Protein AF-A0A146M2D5-F1 (afdb_monomer)

Solvent-accessible surface area (backbone atoms only — not comparable to full-atom values): 11409 Å² total; per-residue (Å²): 133,84,86,86,79,63,70,69,63,56,51,61,59,51,53,50,56,54,51,50,49,49,54,50,50,50,53,49,50,52,51,50,52,51,54,52,52,48,54,48,50,56,48,54,52,49,53,52,50,54,52,52,52,50,52,50,50,51,49,52,55,43,51,49,53,51,50,55,56,56,74,41,52,89,81,46,60,67,69,56,51,52,48,52,54,52,50,50,55,53,47,49,52,52,51,49,54,49,28,54,50,43,37,66,67,30,67,47,46,50,47,49,54,56,49,51,54,51,47,53,55,51,50,53,50,47,51,54,50,51,51,53,32,51,52,48,39,58,56,18,66,75,40,59,79,68,59,18,49,61,42,30,55,53,38,49,51,56,33,52,53,50,53,52,49,50,51,50,54,50,51,56,49,52,53,54,51,55,56,42,48,57,47,28,53,51,49,46,53,46,37,72,59,47,90,92,65,54,71,64,62,51,51,51,49,63,58,55,78,72,115

Nearest PDB structures (foldseek):
  7sqc-assembly1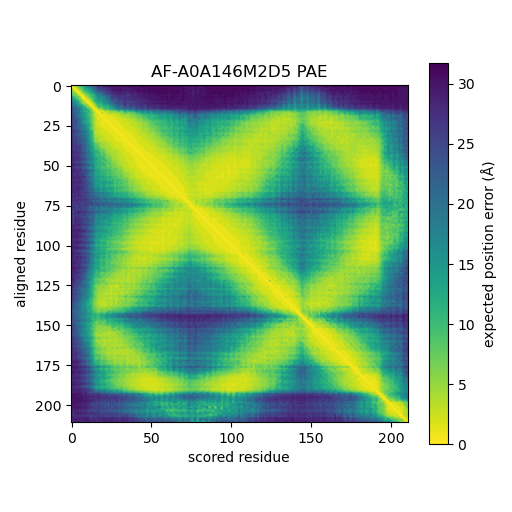_1F  TM=3.882E-01  e=6.579E-03  Chlamydomonas reinhardtii
  7n6g-assembly1_3Q  TM=3.689E-01  e=2.278E-02  Chlamydomonas reinhardtii
  7jh6-assembly4_D  TM=3.031E-01  e=4.271E-01  synthetic construct
  3mac-assembly1_A  TM=2.735E-01  e=1.407E+00  Human immunodeficiency virus 1
  8snb-assembly1_8K  TM=2.714E-01  e=7.249E+00  Strongylocentrotus purpuratus

Mean predicted aligned error: 12.27 Å

Radius of gyration: 31.4 Å; Cα contacts (8 Å, |Δi|>4): 127; chains: 1; bounding box: 90×18×87 Å

Organism: Lygus hesperus (NCBI:txid30085)

Sequence (211 aa):
MCGLGSESLSILKKDDLGDNALNWIQQKEEKANVELSSAKRNLVEMVHKLIEEGKLEIDSSVDKALQDVSAFQHDVPENCHSTATGSLTVLRRSKKDYFLSCVKNSKSVQEIAKISEKSEELGAGFFTMTQRGTNRIVECSKKGIMGAYECGTSAIWEVIQSVMGGYSEMKHFIVSFTARGTHARRDIHNCLHPEGIDIQDHVDKIMEDYH

Secondary structure (DSSP, 8-state):
----SSHHHHHHHHHHHHHHHHHHHHHHHHHHHHHHHHHHHHHHHHHHHHHHHHHHHHHHHHHHHHHHHHHTTTTS-HHHHHHHHHHHHHHHHHHHHHHHHHHHH-HHHHHHHHHHHHHHHHHHHHHHHHHHHHHHHHHHHTS-HHHHHHHHHHHHHHHHHHHHHHHHHHHHHHHHHHHHHHHHHHHHHHHHS-TT--HHHHHHHHHHTT-

pLDDT: mean 76.3, std 14.26, range [30.45, 93.75]

Foldseek 3Di:
DDDDDDPVVLVVVLCVVLVVLLVVLVVLLVVLCCLLVVLLVVLVVLLVVLLVVLLVVLVVLLVVLLVVLVVCCVVDDVVLSVVSNVVSVVVSVVLNVQLVVQLVPDPLNVVSVVLSVVSVVLSVVLVVLSVVLSVQLVVLVPDPDVSSVVSNVVSSVVSVVSSVVSSVVSVVSSVVSVVSSVVSSVSSVCSSPPPPDDPVVVSVVSVVVVD

Structure (mmCIF, N/CA/C/O backbone):
data_AF-A0A146M2D5-F1
#
_entry.id   AF-A0A146M2D5-F1
#
loop_
_atom_site.group_PDB
_atom_site.id
_atom_site.type_symbol
_atom_site.label_atom_id
_atom_site.label_alt_id
_atom_site.label_comp_id
_atom_site.label_asym_id
_atom_site.label_entity_id
_atom_site.label_seq_id
_atom_site.pdbx_PDB_ins_code
_atom_site.Cartn_x
_atom_site.Cartn_y
_atom_site.Cartn_z
_atom_site.occupancy
_atom_site.B_iso_or_equiv
_atom_site.auth_seq_id
_atom_site.auth_comp_id
_atom_site.auth_asym_id
_atom_site.auth_atom_id
_atom_site.pdbx_PDB_model_num
ATOM 1 N N . MET A 1 1 ? 58.996 -1.139 -43.249 1.00 31.64 1 MET A N 1
ATOM 2 C CA . MET A 1 1 ? 58.871 -0.836 -41.810 1.00 31.64 1 MET A CA 1
ATOM 3 C C . MET A 1 1 ? 57.451 -0.372 -41.551 1.00 31.64 1 MET A C 1
ATOM 5 O O . MET A 1 1 ? 56.960 0.469 -42.287 1.00 31.64 1 MET A O 1
ATOM 9 N N . CYS A 1 2 ? 56.827 -1.051 -40.594 1.00 30.45 2 CYS A N 1
ATOM 10 C CA . CYS A 1 2 ? 55.503 -0.924 -39.987 1.00 30.45 2 CYS A CA 1
ATOM 11 C C . CYS A 1 2 ? 54.594 0.236 -40.431 1.00 30.45 2 CYS A C 1
ATOM 13 O O . CYS A 1 2 ? 54.788 1.383 -40.038 1.00 30.45 2 CYS A O 1
ATOM 15 N N . GLY A 1 3 ? 53.514 -0.128 -41.127 1.00 39.78 3 GLY A N 1
ATOM 16 C CA . GLY A 1 3 ? 52.200 0.424 -40.809 1.00 39.78 3 GLY A CA 1
ATOM 17 C C . GLY A 1 3 ? 51.686 -0.193 -39.504 1.00 39.78 3 GLY A C 1
ATOM 18 O O . GLY A 1 3 ? 52.090 -1.305 -39.174 1.00 39.78 3 GLY A O 1
ATOM 19 N N . LEU A 1 4 ? 50.873 0.574 -38.773 1.00 38.59 4 LEU A N 1
ATOM 20 C CA . LEU A 1 4 ? 49.927 0.217 -37.697 1.00 38.59 4 LEU A CA 1
ATOM 21 C C . LEU A 1 4 ? 49.741 1.491 -36.859 1.00 38.59 4 LEU A C 1
ATOM 23 O O . LEU A 1 4 ? 50.607 1.836 -36.061 1.00 38.59 4 LEU A O 1
ATOM 27 N N . GLY A 1 5 ? 48.654 2.239 -37.072 1.00 34.28 5 GLY A N 1
ATOM 28 C CA . GLY A 1 5 ? 48.455 3.482 -36.315 1.00 34.28 5 GLY A CA 1
ATOM 29 C C . GLY A 1 5 ? 47.076 4.137 -36.358 1.00 34.28 5 GLY A C 1
ATOM 30 O O . GLY A 1 5 ? 46.813 4.975 -35.506 1.00 34.28 5 GLY A O 1
ATOM 31 N N . SER A 1 6 ? 46.171 3.780 -37.277 1.00 39.22 6 SER A N 1
ATOM 32 C CA . SER A 1 6 ? 44.837 4.414 -37.332 1.00 39.22 6 SER A CA 1
ATOM 33 C C . SER A 1 6 ? 43.662 3.450 -37.131 1.00 39.22 6 SER A C 1
ATOM 35 O O . SER A 1 6 ? 42.641 3.843 -36.563 1.00 39.22 6 SER A O 1
ATOM 37 N N . GLU A 1 7 ? 43.794 2.180 -37.517 1.00 37.69 7 GLU A N 1
ATOM 38 C CA . GLU A 1 7 ? 42.712 1.195 -37.362 1.00 37.69 7 GLU A CA 1
ATOM 39 C C . GLU A 1 7 ? 42.530 0.742 -35.905 1.00 37.69 7 GLU A C 1
ATOM 41 O O . GLU A 1 7 ? 41.406 0.599 -35.439 1.00 37.69 7 GLU A O 1
ATOM 46 N N . SER A 1 8 ? 43.603 0.628 -35.123 1.00 35.53 8 SER A N 1
ATOM 47 C CA . SER A 1 8 ? 43.528 0.241 -33.705 1.00 35.53 8 SER A CA 1
ATOM 48 C C . SER A 1 8 ? 42.923 1.327 -32.798 1.00 35.53 8 SER A C 1
ATOM 50 O O . SER A 1 8 ? 42.233 1.010 -31.832 1.00 35.53 8 SER A O 1
ATOM 52 N N . LEU A 1 9 ? 43.102 2.610 -33.131 1.00 33.09 9 LEU A N 1
ATOM 53 C CA . LEU A 1 9 ? 42.544 3.750 -32.381 1.00 33.09 9 LEU A CA 1
ATOM 54 C C . LEU A 1 9 ? 41.036 3.953 -32.608 1.00 33.09 9 LEU A C 1
ATOM 56 O O . LEU A 1 9 ? 40.347 4.502 -31.749 1.00 33.09 9 LEU A O 1
ATOM 60 N N . SER A 1 10 ? 40.519 3.515 -33.757 1.00 39.78 10 SER A N 1
ATOM 61 C CA . SER A 1 10 ? 39.090 3.591 -34.083 1.00 39.78 10 SER A CA 1
ATOM 62 C C . SER A 1 10 ? 38.297 2.397 -33.552 1.00 39.78 10 SER A C 1
ATOM 64 O O . SER A 1 10 ? 37.109 2.549 -33.290 1.00 39.78 10 SER A O 1
ATOM 66 N N . ILE A 1 11 ? 38.951 1.253 -33.322 1.00 36.25 11 ILE A N 1
ATOM 67 C CA . ILE A 1 11 ? 38.372 0.092 -32.631 1.00 36.25 11 ILE A CA 1
ATOM 68 C C . ILE A 1 11 ? 38.226 0.382 -31.125 1.00 36.25 11 ILE A C 1
ATOM 70 O O . ILE A 1 11 ? 37.145 0.186 -30.581 1.00 36.25 11 ILE A O 1
ATOM 74 N N . LEU A 1 12 ? 39.241 0.982 -30.484 1.00 34.38 12 LEU A N 1
ATOM 75 C CA . LEU A 1 12 ? 39.206 1.352 -29.055 1.00 34.38 12 LEU A CA 1
ATOM 76 C C . LEU A 1 12 ? 38.114 2.383 -28.696 1.00 34.38 12 LEU A C 1
ATOM 78 O O . LEU A 1 12 ? 37.512 2.290 -27.636 1.00 34.38 12 LEU A O 1
ATOM 82 N N . LYS A 1 13 ? 37.799 3.336 -29.586 1.00 43.75 13 LYS A N 1
ATOM 83 C CA . LYS A 1 13 ? 36.698 4.309 -29.384 1.00 43.75 13 LYS A CA 1
ATOM 84 C C . LYS A 1 13 ? 35.292 3.726 -29.596 1.00 43.75 13 LYS A C 1
ATOM 86 O O . LYS A 1 13 ? 34.303 4.401 -29.312 1.00 43.75 13 LYS A O 1
ATOM 91 N N . LYS A 1 14 ? 35.194 2.532 -30.183 1.00 48.50 14 LYS A N 1
ATOM 92 C CA . LYS A 1 14 ? 33.937 1.920 -30.632 1.00 48.50 14 LYS A CA 1
ATOM 93 C C . LYS A 1 14 ? 33.328 1.008 -29.574 1.00 48.50 14 LYS A C 1
ATOM 95 O O . LYS A 1 14 ? 32.105 0.998 -29.443 1.00 48.50 14 LYS A O 1
ATOM 100 N N . ASP A 1 15 ? 34.184 0.340 -28.807 1.00 53.38 15 ASP A N 1
ATOM 101 C CA . ASP A 1 15 ? 33.796 -0.348 -27.574 1.00 53.38 15 ASP A CA 1
ATOM 102 C C . ASP A 1 15 ? 33.297 0.673 -26.537 1.00 53.38 15 ASP A C 1
ATOM 104 O O . ASP A 1 15 ? 32.215 0.498 -25.987 1.00 53.38 15 ASP A O 1
ATOM 108 N N . ASP A 1 16 ? 33.939 1.845 -26.426 1.00 64.06 16 ASP A N 1
ATOM 109 C CA . ASP A 1 16 ? 33.519 2.905 -25.496 1.00 64.06 16 ASP A CA 1
ATOM 110 C C . ASP A 1 16 ? 32.057 3.360 -25.674 1.00 64.06 16 ASP A C 1
ATOM 112 O O . ASP A 1 16 ? 31.365 3.592 -24.689 1.00 64.06 16 ASP A O 1
ATOM 116 N N . LEU A 1 17 ? 31.545 3.542 -26.899 1.00 66.00 17 LEU A N 1
ATOM 117 C CA . LEU A 1 17 ? 30.199 4.115 -27.087 1.00 66.00 17 LEU A CA 1
ATOM 118 C C . LEU A 1 17 ? 29.083 3.098 -26.800 1.00 66.00 17 LEU A C 1
ATOM 120 O O . LEU A 1 17 ? 28.058 3.453 -26.214 1.00 66.00 17 LEU A O 1
ATOM 124 N N . GLY A 1 18 ? 29.296 1.841 -27.200 1.00 68.75 18 GLY A N 1
ATOM 125 C CA . GLY A 1 18 ? 28.409 0.726 -26.875 1.00 68.75 18 GLY A CA 1
ATOM 126 C C . GLY A 1 18 ? 28.431 0.418 -25.381 1.00 68.75 18 GLY A C 1
ATOM 127 O O . GLY A 1 18 ? 27.370 0.359 -24.763 1.00 68.75 18 GLY A O 1
ATOM 128 N N . ASP A 1 19 ? 29.619 0.333 -24.784 1.00 74.88 19 ASP A N 1
ATOM 129 C CA . ASP A 1 19 ? 29.796 0.063 -23.356 1.00 74.88 19 ASP A CA 1
ATOM 130 C C . ASP A 1 19 ? 29.241 1.199 -22.489 1.00 74.88 19 ASP A C 1
ATOM 132 O O . ASP A 1 19 ? 28.564 0.946 -21.493 1.00 74.88 19 ASP A O 1
ATOM 136 N N . ASN A 1 20 ? 29.421 2.462 -22.895 1.00 79.94 20 ASN A N 1
ATOM 137 C CA . ASN A 1 20 ? 28.802 3.603 -22.215 1.00 79.94 20 ASN A CA 1
ATOM 138 C C . ASN A 1 20 ? 27.270 3.559 -22.292 1.00 79.94 20 ASN A C 1
ATOM 140 O O . ASN A 1 20 ? 26.602 3.862 -21.302 1.00 79.94 20 ASN A O 1
ATOM 144 N N . ALA A 1 21 ? 26.700 3.167 -23.436 1.00 75.44 21 ALA A N 1
ATOM 145 C CA . ALA A 1 21 ? 25.254 3.014 -23.573 1.00 75.44 21 ALA A CA 1
ATOM 146 C C . ALA A 1 21 ? 24.727 1.853 -22.715 1.00 75.44 21 ALA A C 1
ATOM 148 O O . ALA A 1 21 ? 23.727 2.019 -22.021 1.00 75.44 21 ALA A O 1
ATOM 149 N N . LEU A 1 22 ? 25.418 0.709 -22.704 1.00 78.44 22 LEU A N 1
ATOM 150 C CA . LEU A 1 22 ? 25.076 -0.450 -21.875 1.00 78.44 22 LEU A CA 1
ATOM 151 C C . LEU A 1 22 ? 25.142 -0.122 -20.380 1.00 78.44 22 LEU A C 1
ATOM 153 O O . LEU A 1 22 ? 24.178 -0.385 -19.660 1.00 78.44 22 LEU A O 1
ATOM 157 N N . ASN A 1 23 ? 26.217 0.531 -19.935 1.00 83.00 23 ASN A N 1
ATOM 158 C CA . ASN A 1 23 ? 26.357 1.008 -18.560 1.00 83.00 23 ASN A CA 1
ATOM 159 C C . ASN A 1 23 ? 25.245 2.000 -18.197 1.00 83.00 23 ASN A C 1
ATOM 161 O O . ASN A 1 23 ? 24.661 1.914 -17.117 1.00 83.00 23 ASN A O 1
ATOM 165 N N . TRP A 1 24 ? 24.906 2.928 -19.096 1.00 83.44 24 TRP A N 1
ATOM 166 C CA . TRP A 1 24 ? 23.817 3.876 -18.865 1.00 83.44 24 TRP A CA 1
ATOM 167 C C . TRP A 1 24 ? 22.455 3.176 -18.750 1.00 83.44 24 TRP A C 1
ATOM 169 O O . TRP A 1 24 ? 21.684 3.507 -17.850 1.00 83.44 24 TRP A O 1
ATOM 179 N N . ILE A 1 25 ? 22.164 2.189 -19.607 1.00 80.62 25 ILE A N 1
ATOM 180 C CA . ILE A 1 25 ? 20.929 1.387 -19.549 1.00 80.62 25 ILE A CA 1
ATOM 181 C C . ILE A 1 25 ? 20.838 0.654 -18.207 1.00 80.62 25 ILE A C 1
ATOM 183 O O . ILE A 1 25 ? 19.817 0.765 -17.530 1.00 80.62 25 ILE A O 1
ATOM 187 N N . GLN A 1 26 ? 21.914 -0.022 -17.792 1.00 80.44 26 GLN A N 1
ATOM 188 C CA . GLN A 1 26 ? 21.972 -0.739 -16.515 1.00 80.44 26 GLN A CA 1
ATOM 189 C C . GLN A 1 26 ? 21.751 0.197 -15.323 1.00 80.44 26 GLN A C 1
ATOM 191 O O . GLN A 1 26 ? 20.925 -0.090 -14.463 1.00 80.44 26 GLN A O 1
ATOM 196 N N . GLN A 1 27 ? 22.403 1.363 -15.301 1.00 84.50 27 GLN A N 1
ATOM 197 C CA . GLN A 1 27 ? 22.193 2.359 -14.244 1.00 84.50 27 GLN A CA 1
ATOM 198 C C . GLN A 1 27 ? 20.745 2.860 -14.193 1.00 84.50 27 GLN A C 1
ATOM 200 O O . GLN A 1 27 ? 20.209 3.121 -13.112 1.00 84.50 27 GLN A O 1
ATOM 205 N N . LYS A 1 28 ? 20.097 3.036 -15.352 1.00 81.88 28 LYS A N 1
ATOM 206 C CA . LYS A 1 28 ? 18.687 3.442 -15.406 1.00 81.88 28 LYS A CA 1
ATOM 207 C C . LYS A 1 28 ? 17.772 2.355 -14.880 1.00 81.88 28 LYS A C 1
ATOM 209 O O . LYS A 1 28 ? 16.866 2.684 -14.125 1.00 81.88 28 LYS A O 1
ATOM 214 N N . GLU A 1 29 ? 18.028 1.107 -15.240 1.00 81.12 29 GLU A N 1
ATOM 215 C CA . GLU A 1 29 ? 17.296 -0.060 -14.755 1.00 81.12 29 GLU A CA 1
ATOM 216 C C . GLU A 1 29 ? 17.431 -0.266 -13.254 1.00 81.12 29 GLU A C 1
ATOM 218 O O . GLU A 1 29 ? 16.425 -0.401 -12.561 1.00 81.12 29 GLU A O 1
ATOM 223 N N . GLU A 1 30 ? 18.646 -0.199 -12.725 1.00 83.56 30 GLU A N 1
ATOM 224 C CA . GLU A 1 30 ? 18.878 -0.334 -11.294 1.00 83.56 30 GLU A CA 1
ATOM 225 C C . GLU A 1 30 ? 18.175 0.786 -10.518 1.00 83.56 30 GLU A C 1
ATOM 227 O O . GLU A 1 30 ? 17.420 0.526 -9.579 1.00 83.56 30 GLU A O 1
ATOM 232 N N . LYS A 1 31 ? 18.325 2.039 -10.966 1.00 84.62 31 LYS A N 1
ATOM 233 C CA . LYS A 1 31 ? 17.648 3.185 -10.348 1.00 84.62 31 LYS A CA 1
ATOM 234 C C . LYS A 1 31 ? 16.125 3.049 -10.392 1.00 84.62 31 LYS A C 1
ATOM 236 O O . LYS A 1 31 ? 15.455 3.3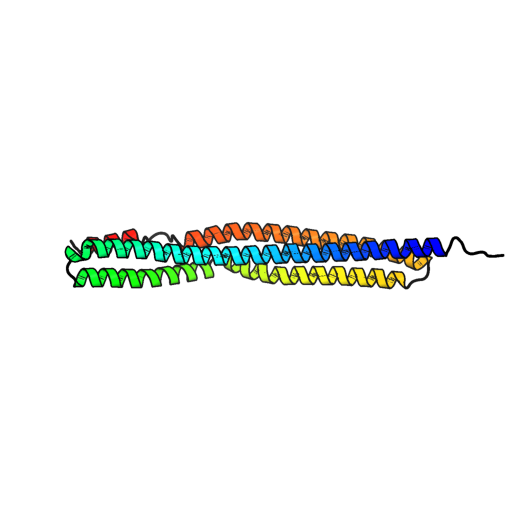01 -9.394 1.00 84.62 31 LYS A O 1
ATOM 241 N N . ALA A 1 32 ? 15.591 2.653 -11.540 1.00 81.25 32 ALA A N 1
ATOM 242 C CA . ALA A 1 32 ? 14.178 2.402 -11.772 1.00 81.25 32 ALA A CA 1
ATOM 243 C C . ALA A 1 32 ? 13.627 1.332 -10.810 1.00 81.25 32 ALA A C 1
ATOM 245 O O . ALA A 1 32 ? 12.640 1.574 -10.112 1.00 81.25 32 ALA A O 1
ATOM 246 N N . ASN A 1 33 ? 14.309 0.190 -10.703 1.00 81.00 33 ASN A N 1
ATOM 247 C CA . ASN A 1 33 ? 13.928 -0.903 -9.812 1.00 81.00 33 ASN A CA 1
ATOM 248 C C . ASN A 1 33 ? 13.974 -0.497 -8.335 1.00 81.00 33 ASN A C 1
ATOM 250 O O . ASN A 1 33 ? 13.054 -0.825 -7.581 1.00 81.00 33 ASN A O 1
ATOM 254 N N . VAL A 1 34 ? 15.007 0.241 -7.920 1.00 84.44 34 VAL A N 1
ATOM 255 C CA . VAL A 1 34 ? 15.137 0.738 -6.543 1.00 84.44 34 VAL A CA 1
ATOM 256 C C . VAL A 1 34 ? 14.028 1.736 -6.210 1.00 84.44 34 VAL A C 1
ATOM 258 O O . VAL A 1 34 ? 13.383 1.604 -5.169 1.00 84.44 34 VAL A O 1
ATOM 261 N N . GLU A 1 35 ? 13.768 2.713 -7.084 1.00 84.31 35 GLU A N 1
ATOM 262 C CA . GLU A 1 35 ? 12.725 3.726 -6.875 1.00 84.31 35 GLU A CA 1
ATOM 263 C C . GLU A 1 35 ? 11.331 3.085 -6.778 1.00 84.31 35 GLU A C 1
ATOM 265 O O . GLU A 1 35 ? 10.573 3.396 -5.855 1.00 84.31 35 GLU A O 1
ATOM 270 N N . LEU A 1 36 ? 11.016 2.143 -7.671 1.00 83.19 36 LEU A N 1
ATOM 271 C CA . LEU A 1 36 ? 9.732 1.441 -7.683 1.00 83.19 36 LEU A CA 1
ATOM 272 C C . LEU A 1 36 ? 9.551 0.535 -6.458 1.00 83.19 36 LEU A C 1
ATOM 274 O O . LEU A 1 36 ? 8.518 0.596 -5.786 1.00 83.19 36 LEU A O 1
ATOM 278 N N . SER A 1 37 ? 10.568 -0.268 -6.131 1.00 81.94 37 SER A N 1
ATOM 279 C CA . SER A 1 37 ? 10.530 -1.184 -4.983 1.00 81.94 37 SER A CA 1
ATOM 280 C C . SER A 1 37 ? 10.423 -0.423 -3.663 1.00 81.94 37 SER A C 1
ATOM 282 O O . SER A 1 37 ? 9.646 -0.803 -2.787 1.00 81.94 37 SER A O 1
ATOM 284 N N . SER A 1 38 ? 11.155 0.688 -3.534 1.00 84.12 38 SER A N 1
ATOM 285 C CA . SER A 1 38 ? 11.082 1.574 -2.370 1.00 84.12 38 SER A CA 1
ATOM 286 C C . SER A 1 38 ? 9.694 2.202 -2.235 1.00 84.12 38 SER A C 1
ATOM 288 O O . SER A 1 38 ? 9.099 2.143 -1.160 1.00 84.12 38 SER A O 1
ATOM 290 N N . ALA A 1 39 ? 9.129 2.734 -3.325 1.00 80.75 39 ALA A N 1
ATOM 291 C CA . ALA A 1 39 ? 7.788 3.319 -3.314 1.00 80.75 39 ALA A CA 1
ATOM 292 C C . ALA A 1 39 ? 6.716 2.299 -2.896 1.00 80.75 39 ALA A C 1
ATOM 294 O O . ALA A 1 39 ? 5.876 2.604 -2.046 1.00 80.75 39 ALA A O 1
ATOM 295 N N . LYS A 1 40 ? 6.785 1.072 -3.432 1.00 83.50 40 LYS A N 1
ATOM 296 C CA . LYS A 1 40 ? 5.906 -0.037 -3.040 1.00 83.50 40 LYS A CA 1
ATOM 297 C C . LYS A 1 40 ? 6.033 -0.356 -1.556 1.00 83.50 40 LYS A C 1
ATOM 299 O O . LYS A 1 40 ? 5.029 -0.355 -0.843 1.00 83.50 40 LYS A O 1
ATOM 304 N N . ARG A 1 41 ? 7.259 -0.603 -1.086 1.00 83.88 41 ARG A N 1
ATOM 305 C CA . ARG A 1 41 ? 7.519 -0.971 0.309 1.00 83.88 41 ARG A CA 1
ATOM 306 C C . ARG A 1 41 ? 7.010 0.101 1.269 1.00 83.88 41 ARG A C 1
ATOM 308 O O . ARG A 1 41 ? 6.260 -0.223 2.182 1.00 83.88 41 ARG A O 1
ATOM 315 N N . ASN A 1 42 ? 7.343 1.366 1.018 1.00 84.38 42 ASN A N 1
ATOM 316 C CA . ASN A 1 42 ? 6.954 2.475 1.888 1.00 84.38 42 ASN A CA 1
ATOM 317 C C . ASN A 1 42 ? 5.428 2.618 1.991 1.00 84.38 42 ASN A C 1
ATOM 319 O O . ASN A 1 42 ? 4.910 2.957 3.052 1.00 84.38 42 ASN A O 1
ATOM 323 N N . LEU A 1 43 ? 4.692 2.358 0.906 1.00 82.81 43 LEU A N 1
ATOM 324 C CA . LEU A 1 43 ? 3.234 2.438 0.913 1.00 82.81 43 LEU A CA 1
ATOM 325 C C . LEU A 1 43 ? 2.595 1.289 1.704 1.00 82.81 43 LEU A C 1
ATOM 327 O O . LEU A 1 43 ? 1.694 1.528 2.506 1.00 82.81 43 LEU A O 1
ATOM 331 N N . VAL A 1 44 ? 3.081 0.061 1.512 1.00 84.06 44 VAL A N 1
ATOM 332 C CA . VAL A 1 44 ? 2.610 -1.112 2.267 1.00 84.06 44 VAL A CA 1
ATOM 333 C C . VAL A 1 44 ? 2.922 -0.956 3.757 1.00 84.06 44 VAL A C 1
ATOM 335 O O . VAL A 1 44 ? 2.043 -1.155 4.593 1.00 84.06 44 VAL A O 1
ATOM 338 N N . GLU A 1 45 ? 4.141 -0.530 4.095 1.00 87.44 45 GLU A N 1
ATOM 339 C CA . GLU A 1 45 ? 4.545 -0.246 5.476 1.00 87.44 45 GLU A CA 1
ATOM 340 C C . GLU A 1 45 ? 3.687 0.856 6.104 1.00 87.44 45 GLU A C 1
ATOM 342 O O . GLU A 1 45 ? 3.262 0.716 7.249 1.00 87.44 45 GLU A O 1
ATOM 347 N N . MET A 1 46 ? 3.371 1.922 5.360 1.00 87.50 46 MET A N 1
ATOM 348 C CA . MET A 1 46 ? 2.482 2.984 5.836 1.00 87.50 46 MET A CA 1
ATOM 349 C C . MET A 1 46 ? 1.095 2.442 6.195 1.00 87.50 46 MET A C 1
ATOM 351 O O . MET A 1 46 ? 0.585 2.757 7.267 1.00 87.50 46 MET A O 1
ATOM 355 N N . VAL A 1 47 ? 0.485 1.636 5.320 1.00 88.00 47 VAL A N 1
ATOM 356 C CA . VAL A 1 47 ? -0.848 1.060 5.562 1.00 88.00 47 VAL A CA 1
ATOM 357 C C . VAL A 1 47 ? -0.825 0.144 6.782 1.00 88.00 47 VAL A C 1
ATOM 359 O O . VAL A 1 47 ? -1.675 0.288 7.657 1.00 88.00 47 VAL A O 1
ATOM 362 N N . HIS A 1 48 ? 0.161 -0.752 6.885 1.00 89.88 48 HIS A N 1
ATOM 363 C CA . HIS A 1 48 ? 0.304 -1.617 8.057 1.00 89.88 48 HIS A CA 1
ATOM 364 C C . HIS A 1 48 ? 0.489 -0.815 9.344 1.00 89.88 48 HIS A C 1
ATOM 366 O O . HIS A 1 48 ? -0.186 -1.092 10.331 1.00 89.88 48 HIS A O 1
ATOM 372 N N . LYS A 1 49 ? 1.347 0.209 9.326 1.00 91.81 49 LYS A N 1
ATOM 373 C CA . LYS A 1 49 ? 1.575 1.069 10.487 1.00 91.81 49 LYS A CA 1
ATOM 374 C C . LYS A 1 49 ? 0.286 1.756 10.943 1.00 91.81 49 LYS A C 1
ATOM 376 O O . LYS A 1 49 ? -0.023 1.710 12.125 1.00 91.81 49 LYS A O 1
ATOM 381 N N . LEU A 1 50 ? -0.488 2.320 10.016 1.00 89.50 50 LEU A N 1
ATOM 382 C CA . LEU A 1 50 ? -1.762 2.977 10.329 1.00 89.50 50 LEU A CA 1
ATOM 383 C C . LEU A 1 50 ? -2.809 1.999 10.883 1.00 89.50 50 LEU A C 1
ATOM 385 O O . LEU A 1 50 ? -3.595 2.362 11.753 1.00 89.50 50 LEU A O 1
ATOM 389 N N . ILE A 1 51 ? -2.822 0.753 10.400 1.00 91.50 51 ILE A N 1
ATOM 390 C CA . ILE A 1 51 ? -3.685 -0.302 10.946 1.00 91.50 51 ILE A CA 1
ATOM 391 C C . ILE A 1 51 ? -3.292 -0.635 12.388 1.00 91.50 51 ILE A C 1
ATOM 393 O O . ILE A 1 51 ? -4.168 -0.749 13.243 1.00 91.50 51 ILE A O 1
ATOM 397 N N . GLU A 1 52 ? -1.999 -0.796 12.673 1.00 93.75 52 GLU A N 1
ATOM 398 C CA . GLU A 1 52 ? -1.531 -1.079 14.035 1.00 93.75 52 GLU A CA 1
ATOM 399 C C . GLU A 1 52 ? -1.778 0.099 14.984 1.00 93.75 52 GLU A C 1
ATOM 401 O O . GLU A 1 52 ? -2.280 -0.108 16.086 1.00 93.75 52 GLU A O 1
ATOM 406 N N . GLU A 1 53 ? -1.523 1.332 14.541 1.00 90.94 53 GLU A N 1
ATOM 407 C CA . GLU A 1 53 ? -1.854 2.548 15.297 1.00 90.94 53 GLU A CA 1
ATOM 408 C C . GLU A 1 53 ? -3.351 2.606 15.625 1.00 90.94 53 GLU A C 1
ATOM 410 O O . GLU A 1 53 ? -3.717 2.818 16.778 1.00 90.94 53 GLU A O 1
ATOM 415 N N . GLY A 1 54 ? -4.218 2.308 14.655 1.00 88.94 54 GLY A N 1
ATOM 416 C CA . GLY A 1 54 ? -5.660 2.273 14.879 1.00 88.94 54 GLY A CA 1
ATOM 417 C C . GLY A 1 54 ? -6.115 1.198 15.875 1.00 88.94 54 GLY A C 1
ATOM 418 O O . GLY A 1 54 ? -6.988 1.443 16.707 1.00 88.94 54 GLY A O 1
ATOM 419 N N . LYS A 1 55 ? -5.502 0.006 15.857 1.00 91.00 55 LYS A N 1
ATOM 420 C CA . LYS A 1 55 ? -5.783 -1.034 16.866 1.00 91.00 55 LYS A CA 1
ATOM 421 C C . LYS A 1 55 ? -5.393 -0.580 18.271 1.00 91.00 55 LYS A C 1
ATOM 423 O O . LYS A 1 55 ? -6.154 -0.825 19.206 1.00 91.00 55 LYS A O 1
ATOM 428 N N . LEU A 1 56 ? -4.225 0.053 18.401 1.00 92.44 56 LEU A N 1
ATOM 429 C CA . LEU A 1 56 ? -3.719 0.579 19.670 1.00 92.44 56 LEU A CA 1
ATOM 430 C C . LEU A 1 56 ? -4.594 1.715 20.199 1.00 92.44 56 LEU A C 1
ATOM 432 O O . LEU A 1 56 ? -4.810 1.802 21.403 1.00 92.44 56 LEU A O 1
ATOM 436 N N . GLU A 1 57 ? -5.127 2.557 19.317 1.00 90.31 57 GL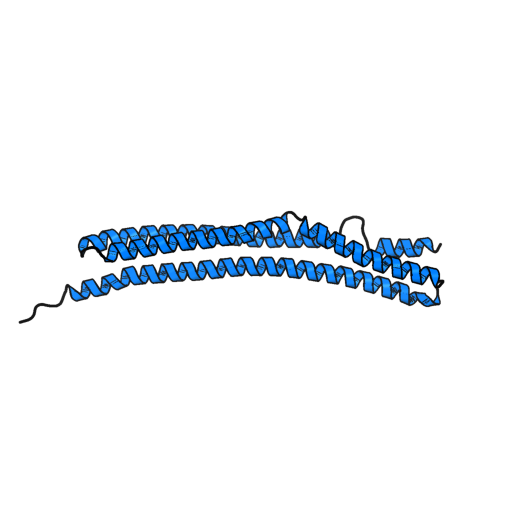U A N 1
ATOM 437 C CA . GLU A 1 57 ? -6.054 3.623 19.691 1.00 90.31 57 GLU A CA 1
ATOM 438 C C . GLU A 1 57 ? -7.359 3.059 20.269 1.00 90.31 57 GLU A C 1
ATOM 440 O O . GLU A 1 57 ? -7.799 3.492 21.334 1.00 90.31 57 GLU A O 1
ATOM 445 N N . ILE A 1 58 ? -7.933 2.028 19.637 1.00 88.81 58 ILE A N 1
ATOM 446 C CA . ILE A 1 58 ? -9.112 1.323 20.169 1.00 88.81 58 ILE A CA 1
ATOM 447 C C . ILE A 1 58 ? -8.802 0.697 21.534 1.00 88.81 58 ILE A C 1
ATOM 449 O O . ILE A 1 58 ? -9.603 0.829 22.460 1.00 88.81 58 ILE A O 1
ATOM 453 N N . ASP A 1 59 ? -7.656 0.021 21.672 1.00 90.06 59 ASP A N 1
ATOM 454 C CA . ASP A 1 59 ? -7.241 -0.561 22.953 1.00 90.06 59 ASP A CA 1
ATOM 455 C C . ASP A 1 59 ? -7.104 0.508 24.032 1.00 90.06 59 ASP A C 1
ATOM 457 O O . ASP A 1 59 ? -7.704 0.367 25.094 1.00 90.06 59 ASP A O 1
ATOM 461 N N . SER A 1 60 ? -6.400 1.601 23.733 1.00 89.81 60 SER A N 1
ATOM 462 C CA . SER A 1 60 ? -6.174 2.698 24.671 1.00 89.81 60 SER A CA 1
ATOM 463 C C . SER A 1 60 ? -7.480 3.342 25.128 1.00 89.81 60 SER A C 1
ATOM 465 O O . SER A 1 60 ? -7.641 3.610 26.318 1.00 89.81 60 SER A O 1
ATOM 467 N N . SER A 1 61 ? -8.426 3.564 24.215 1.00 86.75 61 SER A N 1
ATOM 468 C CA . SER A 1 61 ? -9.727 4.144 24.556 1.00 86.75 61 SER A CA 1
ATOM 469 C C . SER A 1 61 ? -10.559 3.212 25.438 1.00 86.75 61 SER A C 1
ATOM 471 O O . SER A 1 61 ? -11.163 3.668 26.406 1.00 86.75 61 SER A O 1
ATOM 473 N N . VAL A 1 62 ? -10.551 1.900 25.174 1.00 88.50 62 VAL A N 1
ATOM 474 C CA . VAL A 1 62 ? -11.248 0.942 26.048 1.00 88.50 62 VAL A CA 1
ATOM 475 C C . VAL A 1 62 ? -10.527 0.765 27.386 1.00 88.50 62 VAL A C 1
ATOM 477 O O . VAL A 1 62 ? -11.189 0.626 28.407 1.00 88.50 62 VAL A O 1
ATOM 480 N N . ASP A 1 63 ? -9.193 0.758 27.414 1.00 90.31 63 ASP A N 1
ATOM 481 C CA . ASP A 1 63 ? -8.420 0.672 28.661 1.00 90.31 63 ASP A CA 1
ATOM 482 C C . ASP A 1 63 ? -8.707 1.863 29.582 1.00 90.31 63 ASP A C 1
ATOM 484 O O . ASP A 1 63 ? -8.868 1.666 30.783 1.00 90.31 63 ASP A O 1
ATOM 488 N N . LYS A 1 64 ? -8.843 3.076 29.029 1.00 88.19 64 LYS A N 1
ATOM 489 C CA . LYS A 1 64 ? -9.286 4.254 29.792 1.00 88.19 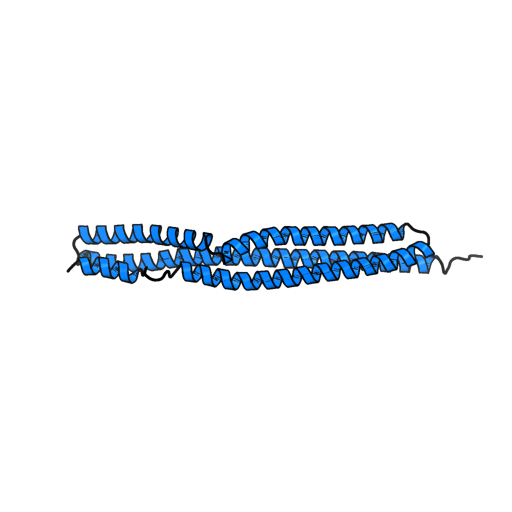64 LYS A CA 1
ATOM 490 C C . LYS A 1 64 ? -10.688 4.058 30.365 1.00 88.19 64 LYS A C 1
ATOM 492 O O . LYS A 1 64 ? -10.866 4.199 31.566 1.00 88.19 64 LYS A O 1
ATOM 497 N N . ALA A 1 65 ? -11.648 3.624 29.547 1.00 84.81 65 ALA A N 1
ATOM 498 C CA . ALA A 1 65 ? -13.004 3.351 30.023 1.00 84.81 65 ALA A CA 1
ATOM 499 C C . ALA A 1 65 ? -13.040 2.266 31.122 1.00 84.81 65 ALA A C 1
ATOM 501 O O . ALA A 1 65 ? -13.786 2.377 32.090 1.00 84.81 65 ALA A O 1
ATOM 502 N N . LEU A 1 66 ? -12.208 1.225 31.013 1.00 87.38 66 LEU A N 1
ATOM 503 C CA . LEU A 1 66 ? -12.070 0.200 32.053 1.00 87.38 66 LEU A CA 1
ATOM 504 C C . LEU A 1 66 ? -11.452 0.755 33.342 1.00 87.38 66 LEU A C 1
ATOM 506 O O . LEU A 1 66 ? -11.862 0.346 34.428 1.00 87.38 66 LEU A O 1
ATOM 510 N N . GLN A 1 67 ? -10.477 1.664 33.238 1.00 89.50 67 GLN A N 1
ATOM 511 C CA . GLN A 1 67 ? -9.908 2.359 34.395 1.00 89.50 67 GLN A CA 1
ATOM 512 C C . GLN A 1 67 ? -10.963 3.220 35.088 1.00 89.50 67 GLN A C 1
ATOM 514 O O . GLN A 1 67 ? -11.067 3.153 36.311 1.00 89.50 67 GLN A O 1
ATOM 519 N N . ASP A 1 68 ? -11.776 3.946 34.319 1.00 83.88 68 ASP A N 1
ATOM 520 C CA . ASP A 1 68 ? -12.859 4.768 34.856 1.00 83.88 68 ASP A CA 1
ATOM 521 C C . ASP A 1 68 ? -13.890 3.898 35.586 1.00 83.88 68 ASP A C 1
ATOM 523 O O . ASP A 1 68 ? -14.181 4.148 36.751 1.00 83.88 68 ASP A O 1
ATOM 527 N N . VAL A 1 69 ? -14.358 2.802 34.973 1.00 84.50 69 VAL A N 1
ATOM 528 C CA . VAL A 1 69 ? -15.255 1.828 35.632 1.00 84.50 69 VAL A CA 1
ATOM 529 C C . VAL A 1 69 ? -14.637 1.259 36.914 1.00 84.50 69 VAL A C 1
ATOM 531 O O . VAL A 1 69 ? -15.319 1.155 37.934 1.00 84.50 69 VAL A O 1
ATOM 534 N N . SER A 1 70 ? -13.345 0.918 36.890 1.00 85.44 70 SER A N 1
ATOM 535 C CA . SER A 1 70 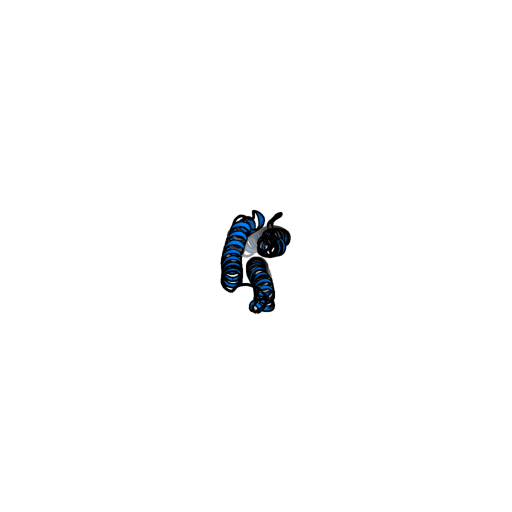? -12.648 0.369 38.062 1.00 85.44 70 SER A CA 1
ATOM 536 C C . SER A 1 70 ? -12.514 1.393 39.193 1.00 85.44 70 SER A C 1
ATOM 538 O O . SER A 1 70 ? -12.531 1.013 40.363 1.00 85.44 70 SER A O 1
ATOM 540 N N . ALA A 1 71 ? -12.411 2.689 38.879 1.00 86.38 71 ALA A N 1
ATOM 541 C CA . ALA A 1 71 ? -12.334 3.745 39.888 1.00 86.38 71 ALA A CA 1
ATOM 542 C C . ALA A 1 71 ? -13.601 3.818 40.758 1.00 86.38 71 ALA A C 1
ATOM 544 O O . ALA A 1 71 ? -13.510 4.182 41.927 1.00 86.38 71 ALA A O 1
ATOM 545 N N . PHE A 1 72 ? -14.752 3.405 40.218 1.00 80.06 72 PHE A N 1
ATOM 546 C CA . PHE A 1 72 ? -16.036 3.371 40.924 1.00 80.06 72 PHE A CA 1
ATOM 547 C C . PHE A 1 72 ? -16.372 2.000 41.526 1.00 80.06 72 PHE A C 1
ATOM 549 O O . PHE A 1 72 ? -17.461 1.828 42.064 1.00 80.06 72 PHE A O 1
ATOM 556 N N . GLN A 1 73 ? -15.470 1.009 41.482 1.00 83.75 73 GLN A N 1
ATOM 557 C CA . GLN A 1 73 ? -15.763 -0.376 41.888 1.00 83.75 73 GLN A CA 1
ATOM 558 C C . GLN A 1 73 ? -16.343 -0.509 43.311 1.00 83.75 73 GLN A C 1
ATOM 560 O O . GLN A 1 73 ? -17.106 -1.436 43.578 1.00 83.75 73 GLN A O 1
ATOM 565 N N . HIS A 1 74 ? -15.987 0.394 44.229 1.00 85.38 74 HIS A N 1
ATOM 566 C CA . HIS A 1 74 ? -16.499 0.397 45.604 1.00 85.38 74 HIS A CA 1
ATOM 567 C C . HIS A 1 74 ? -17.821 1.157 45.781 1.00 85.38 74 HIS A C 1
ATOM 569 O O . HIS A 1 74 ? -18.480 0.981 46.805 1.00 85.38 74 HIS A O 1
ATOM 575 N N . ASP A 1 75 ? -18.212 1.957 44.789 1.00 83.38 75 ASP A N 1
ATOM 576 C CA . ASP A 1 75 ? -19.392 2.822 44.818 1.00 83.38 75 ASP A CA 1
ATOM 577 C C . ASP A 1 75 ? -20.582 2.222 44.046 1.00 83.38 75 ASP A C 1
ATOM 579 O O . ASP A 1 75 ? -21.714 2.683 44.203 1.00 83.38 75 ASP A O 1
ATOM 583 N N . VAL A 1 76 ? -20.356 1.172 43.244 1.00 79.38 76 VAL A N 1
ATOM 584 C CA . VAL A 1 76 ? -21.397 0.464 42.481 1.00 79.38 76 VAL A CA 1
ATOM 585 C C . VAL A 1 76 ? -21.530 -1.016 42.869 1.00 79.38 76 VAL A C 1
ATOM 587 O O . VAL A 1 76 ? -20.547 -1.655 43.247 1.00 79.38 76 VAL A O 1
ATOM 590 N N . PRO A 1 77 ? -22.734 -1.612 42.751 1.00 85.44 77 PRO A N 1
ATOM 591 C CA . PRO A 1 77 ? -22.930 -3.047 42.947 1.00 85.44 77 PRO A CA 1
ATOM 592 C C . PRO A 1 77 ? -22.018 -3.911 42.055 1.00 85.44 77 PRO A C 1
ATOM 594 O O . PRO A 1 77 ? -21.828 -3.626 40.870 1.00 85.44 77 PRO A O 1
ATOM 597 N N . GLU A 1 78 ? -21.497 -5.016 42.602 1.00 83.94 78 GLU A N 1
ATOM 598 C CA . GLU A 1 78 ? -20.538 -5.904 41.918 1.00 83.94 78 GLU A CA 1
ATOM 599 C C . GLU A 1 78 ? -21.069 -6.451 40.580 1.00 83.94 78 GLU A C 1
ATOM 601 O O . GLU A 1 78 ? -20.332 -6.554 39.597 1.00 83.94 78 GLU A O 1
ATOM 606 N N . ASN A 1 79 ? -22.366 -6.763 40.511 1.00 82.31 79 ASN A N 1
ATOM 607 C CA . ASN A 1 79 ? -23.024 -7.212 39.285 1.00 82.31 79 ASN A CA 1
ATOM 608 C C . ASN A 1 79 ? -22.991 -6.141 38.184 1.00 82.31 79 ASN A C 1
ATOM 610 O O . ASN A 1 79 ? -22.806 -6.481 37.014 1.00 82.31 79 ASN A O 1
ATOM 614 N N . CYS A 1 80 ? -23.126 -4.864 38.540 1.00 78.56 80 CYS A N 1
ATOM 615 C CA . CYS A 1 80 ? -23.076 -3.768 37.580 1.00 78.56 80 CYS A CA 1
ATOM 616 C C . CYS A 1 80 ? -21.634 -3.505 37.115 1.00 78.56 80 CYS A C 1
ATOM 618 O O . CYS A 1 80 ? -21.391 -3.405 35.913 1.00 78.56 80 CYS A O 1
ATOM 620 N N . HIS A 1 81 ? -20.659 -3.535 38.030 1.00 82.75 81 HIS A N 1
ATOM 621 C CA . HIS A 1 81 ? -19.233 -3.453 37.688 1.00 82.75 81 HIS A CA 1
ATOM 622 C C . HIS A 1 81 ? -18.792 -4.586 36.737 1.00 82.75 81 HIS A C 1
ATOM 624 O O . HIS A 1 81 ? -18.130 -4.351 35.720 1.00 82.75 81 HIS A O 1
ATOM 630 N N . SER A 1 82 ? -19.196 -5.827 37.033 1.00 83.81 82 SER A N 1
ATOM 631 C CA . SER A 1 82 ? -18.922 -6.998 36.189 1.00 83.81 82 SER A CA 1
ATOM 632 C C . SER A 1 82 ? -19.567 -6.869 34.802 1.00 83.81 82 SER A C 1
ATOM 634 O O . SER A 1 82 ? -18.919 -7.121 33.783 1.00 83.81 82 SER A O 1
ATOM 636 N N . THR A 1 83 ? -20.814 -6.385 34.743 1.00 87.06 83 THR A N 1
ATOM 637 C CA . THR A 1 83 ? -21.539 -6.151 33.482 1.00 87.06 83 THR A CA 1
ATOM 638 C C . THR A 1 83 ? -20.871 -5.070 32.629 1.00 87.06 83 THR A C 1
ATOM 640 O O . THR A 1 83 ? -20.689 -5.271 31.425 1.00 87.06 83 THR A O 1
ATOM 643 N N . ALA A 1 84 ? -20.448 -3.957 33.233 1.00 79.50 84 ALA A N 1
ATOM 644 C CA . ALA A 1 84 ? -19.748 -2.874 32.544 1.00 79.50 84 ALA A CA 1
ATOM 645 C C . ALA A 1 84 ? -18.397 -3.345 31.976 1.00 79.50 84 ALA A C 1
ATOM 647 O O . ALA A 1 84 ? -18.115 -3.167 30.790 1.00 79.50 84 ALA A O 1
ATOM 648 N N . THR A 1 85 ? -17.602 -4.048 32.788 1.00 86.94 85 THR A N 1
ATOM 649 C CA . THR A 1 85 ? -16.312 -4.630 32.374 1.00 86.94 85 THR A CA 1
ATOM 650 C C . THR A 1 85 ? -16.481 -5.630 31.222 1.00 86.94 85 THR A C 1
ATOM 652 O O . THR A 1 85 ? -15.735 -5.604 30.234 1.00 86.94 85 THR A O 1
ATOM 655 N N . GLY A 1 86 ? -17.489 -6.504 31.316 1.00 88.00 86 GLY A N 1
ATOM 656 C CA . GLY A 1 86 ? -17.833 -7.455 30.260 1.00 88.00 86 GLY A CA 1
ATOM 657 C C . GLY A 1 86 ? -18.246 -6.759 28.962 1.00 88.00 86 GLY A C 1
ATOM 658 O O . GLY A 1 86 ? -17.742 -7.102 27.890 1.00 88.00 86 GLY A O 1
ATOM 659 N N . SER A 1 87 ? -19.093 -5.732 29.060 1.00 84.38 87 SER A N 1
ATOM 660 C CA . SER A 1 87 ? -19.570 -4.950 27.913 1.00 84.38 87 SER A CA 1
ATOM 661 C C . SER A 1 87 ? -18.429 -4.214 27.207 1.00 84.38 87 SER A C 1
ATOM 663 O O . SER A 1 87 ? -18.307 -4.305 25.986 1.00 84.38 87 SER A O 1
ATOM 665 N N . LEU A 1 88 ? -17.516 -3.587 27.957 1.00 86.31 88 LEU A N 1
ATOM 666 C CA . LEU A 1 88 ? -16.318 -2.937 27.409 1.00 86.31 88 LEU A CA 1
ATOM 667 C C . LEU A 1 88 ? -15.376 -3.931 26.711 1.00 86.31 88 LEU A C 1
ATOM 669 O O . LEU A 1 88 ? -14.815 -3.631 25.654 1.00 86.31 88 LEU A O 1
ATOM 673 N N . THR A 1 89 ? -15.247 -5.149 27.241 1.00 88.75 89 THR A N 1
ATOM 674 C CA . THR A 1 89 ? -14.451 -6.214 26.608 1.00 88.75 89 THR A CA 1
ATOM 675 C C . THR A 1 89 ? -15.055 -6.659 25.270 1.00 88.75 89 THR A C 1
ATOM 677 O O . THR A 1 89 ? -14.331 -6.848 24.287 1.00 88.75 89 THR A O 1
ATOM 680 N N . VAL A 1 90 ? -16.383 -6.797 25.202 1.00 88.12 90 VAL A N 1
ATOM 681 C CA . VAL A 1 90 ? -17.098 -7.102 23.951 1.00 88.12 90 VAL A CA 1
ATOM 682 C C . VAL A 1 90 ? -16.969 -5.945 22.959 1.00 88.12 90 VAL A C 1
ATOM 684 O O . VAL A 1 90 ? -16.671 -6.180 21.784 1.00 88.12 90 VAL A O 1
ATOM 687 N N . LEU A 1 91 ? -17.114 -4.702 23.429 1.00 85.25 91 LEU A N 1
ATOM 688 C CA . LEU A 1 91 ? -16.971 -3.497 22.615 1.00 85.25 91 LEU A CA 1
ATOM 689 C C . LEU A 1 91 ? -15.578 -3.408 21.986 1.00 85.25 91 LEU A C 1
ATOM 691 O O . LEU A 1 91 ? -15.482 -3.167 20.784 1.00 85.25 91 LEU A O 1
ATOM 695 N N . ARG A 1 92 ? -14.508 -3.687 22.746 1.00 88.56 92 ARG A N 1
ATOM 696 C CA . ARG A 1 92 ? -13.128 -3.739 22.230 1.00 88.56 92 ARG A CA 1
ATOM 697 C C . ARG A 1 92 ? -13.007 -4.643 21.013 1.00 88.56 92 ARG A C 1
ATOM 699 O O . ARG A 1 92 ? -12.461 -4.233 19.989 1.00 88.56 92 ARG A O 1
ATOM 706 N N . ARG A 1 93 ? -13.507 -5.878 21.123 1.00 89.69 93 ARG A N 1
ATOM 707 C CA . ARG A 1 93 ? -13.453 -6.850 20.024 1.00 89.69 93 ARG A CA 1
ATOM 708 C C . ARG A 1 93 ? -14.282 -6.365 18.835 1.00 89.69 93 ARG A C 1
ATOM 710 O O . ARG A 1 93 ? -13.752 -6.284 17.734 1.00 89.69 93 ARG A O 1
ATOM 717 N N . SER A 1 94 ? -15.531 -5.969 19.076 1.00 88.06 94 SER A N 1
ATOM 718 C CA . SER A 1 94 ? -16.451 -5.490 18.036 1.00 88.06 94 SER A CA 1
ATOM 719 C C . SER A 1 94 ? -15.882 -4.299 17.256 1.00 88.06 94 SER A C 1
ATOM 721 O O . SER A 1 94 ? -15.884 -4.290 16.026 1.00 88.06 94 SER A O 1
ATOM 723 N N . LYS A 1 95 ? -15.301 -3.322 17.961 1.00 87.25 95 LYS A N 1
ATOM 724 C CA . LYS A 1 95 ? -14.650 -2.149 17.368 1.00 87.25 95 LYS A CA 1
ATOM 725 C C . LYS A 1 95 ? -13.454 -2.518 16.503 1.00 87.25 95 LYS A C 1
ATOM 727 O O . LYS A 1 95 ? -13.334 -1.995 15.400 1.00 87.25 95 LYS A O 1
ATOM 732 N N . LYS A 1 96 ? -12.591 -3.426 16.968 1.00 90.19 96 LYS A N 1
ATOM 733 C CA . LYS A 1 96 ? -11.449 -3.907 16.177 1.00 90.19 96 LYS A CA 1
ATOM 734 C C . LYS A 1 96 ? -11.896 -4.652 14.926 1.00 90.19 96 LYS A C 1
ATOM 736 O O . LYS A 1 96 ? -11.355 -4.399 13.853 1.00 90.19 96 LYS A O 1
ATOM 741 N N . ASP A 1 97 ? -12.885 -5.530 15.052 1.00 90.50 97 ASP A N 1
ATOM 742 C CA . ASP A 1 97 ? -13.414 -6.299 13.924 1.00 90.50 97 ASP A CA 1
ATOM 743 C C . ASP A 1 97 ? -14.057 -5.371 12.885 1.00 90.50 97 ASP A C 1
ATOM 745 O O . ASP A 1 97 ? -13.787 -5.492 11.686 1.00 90.50 97 ASP A O 1
ATOM 749 N N . TYR A 1 98 ? -14.837 -4.385 13.342 1.00 90.38 98 TYR A N 1
ATOM 750 C CA . TYR A 1 98 ? -15.393 -3.340 12.486 1.00 90.38 98 TYR A CA 1
ATOM 751 C C . TYR A 1 98 ? -14.294 -2.532 11.794 1.00 90.38 98 TYR A C 1
ATOM 753 O O . TYR A 1 98 ? -14.319 -2.396 10.573 1.00 90.38 98 TYR A O 1
ATOM 761 N N . PHE A 1 99 ? -13.313 -2.034 12.550 1.00 91.25 99 PHE A N 1
ATOM 762 C CA . PHE A 1 99 ? -12.204 -1.244 12.022 1.00 91.25 99 PHE A CA 1
ATOM 763 C C . PHE A 1 99 ? -11.452 -2.008 10.928 1.00 91.25 99 PHE A C 1
ATOM 765 O O . PHE A 1 99 ? -11.300 -1.510 9.814 1.00 91.25 99 PHE A O 1
ATOM 772 N N . LEU A 1 100 ? -11.054 -3.254 11.200 1.00 92.25 100 LEU A N 1
ATOM 773 C CA . LEU A 1 100 ? -10.351 -4.096 10.233 1.00 92.25 100 LEU A CA 1
ATOM 774 C C . LEU A 1 100 ? -11.197 -4.395 8.994 1.00 92.25 100 LEU A C 1
ATOM 776 O O . LEU A 1 100 ? -10.682 -4.361 7.875 1.00 92.25 100 LEU A O 1
ATOM 780 N N . SER A 1 101 ? -12.492 -4.659 9.175 1.00 92.12 101 SER A N 1
ATOM 781 C CA . SER A 1 101 ? -13.425 -4.872 8.067 1.00 92.12 101 SER A CA 1
ATOM 782 C C . SER A 1 101 ? -13.580 -3.612 7.209 1.00 92.12 101 SER A C 1
ATOM 784 O O . SER A 1 101 ? -13.466 -3.678 5.985 1.00 92.12 101 SER A O 1
ATOM 786 N N . CYS A 1 102 ? -13.761 -2.450 7.838 1.00 91.31 102 CYS A N 1
ATOM 787 C CA . CYS A 1 102 ? -13.863 -1.156 7.170 1.00 91.31 102 CYS A CA 1
ATOM 788 C C . CYS A 1 102 ? -12.593 -0.845 6.370 1.00 91.31 102 CYS A C 1
ATOM 790 O O . CYS A 1 102 ? -12.675 -0.553 5.177 1.00 91.31 102 CYS A O 1
ATOM 792 N N . VAL A 1 103 ? -11.413 -1.005 6.979 1.00 91.69 103 VAL A N 1
ATOM 793 C CA . VAL A 1 103 ? -10.125 -0.783 6.308 1.00 91.69 103 VAL A CA 1
ATOM 794 C C . VAL A 1 103 ? -9.946 -1.731 5.124 1.00 91.69 103 VAL A C 1
ATOM 796 O O . VAL A 1 103 ? -9.569 -1.295 4.039 1.00 91.69 103 VAL A O 1
ATOM 799 N N . LYS A 1 104 ? -10.260 -3.022 5.283 1.00 89.81 104 LYS A N 1
ATOM 800 C CA . LYS A 1 104 ? -10.178 -4.009 4.193 1.00 89.81 104 LYS A CA 1
ATOM 801 C C . LYS A 1 104 ? -11.117 -3.675 3.025 1.00 89.81 104 LYS A C 1
ATOM 803 O O . LYS A 1 104 ? -10.800 -3.962 1.868 1.00 89.81 104 LYS A O 1
ATOM 808 N N . ASN A 1 105 ? -12.270 -3.086 3.325 1.00 89.44 105 ASN A N 1
ATOM 809 C CA . ASN A 1 105 ? -13.282 -2.713 2.340 1.00 89.44 105 ASN A CA 1
ATOM 810 C C . ASN A 1 105 ? -13.112 -1.281 1.808 1.00 89.44 105 ASN A C 1
ATOM 812 O O . ASN A 1 105 ? -13.819 -0.899 0.875 1.00 89.44 105 ASN A O 1
ATOM 816 N N . SER A 1 106 ? -12.162 -0.502 2.339 1.00 89.00 106 SER A N 1
ATOM 817 C CA . SER A 1 106 ? -11.813 0.808 1.790 1.00 89.00 106 SER A CA 1
ATOM 818 C C . SER A 1 106 ? -11.321 0.653 0.355 1.00 89.00 106 SER A C 1
ATOM 820 O O . SER A 1 106 ? -10.390 -0.103 0.052 1.00 89.00 106 SER A O 1
ATOM 822 N N . LYS A 1 107 ? -11.921 1.449 -0.533 1.00 85.88 107 LYS A N 1
ATOM 823 C CA . LYS A 1 107 ? -11.523 1.539 -1.937 1.00 85.88 107 LYS A CA 1
ATOM 824 C C . LYS A 1 107 ? -10.038 1.875 -2.068 1.00 85.88 107 LYS A C 1
ATOM 826 O O . LYS A 1 107 ? -9.350 1.229 -2.853 1.00 85.88 107 LYS A O 1
ATOM 831 N N . SER A 1 108 ? -9.540 2.834 -1.286 1.00 83.56 108 SER A N 1
ATOM 832 C CA . SER A 1 108 ? -8.144 3.275 -1.346 1.00 83.56 108 SER A CA 1
ATOM 833 C C . SER A 1 108 ? -7.174 2.162 -0.950 1.00 83.56 108 SER A C 1
ATOM 835 O O . SER A 1 108 ? -6.157 1.978 -1.610 1.00 83.56 108 SER A O 1
ATOM 837 N N . VAL A 1 109 ? -7.495 1.371 0.078 1.00 85.00 109 VAL A N 1
ATOM 838 C CA . VAL A 1 109 ? -6.646 0.253 0.529 1.00 85.00 109 VAL A CA 1
ATOM 839 C C . VAL A 1 109 ? -6.648 -0.896 -0.484 1.00 85.00 109 VAL A C 1
ATOM 841 O O . VAL A 1 109 ? -5.586 -1.414 -0.831 1.00 85.00 109 VAL A O 1
ATOM 844 N N . GLN A 1 110 ? -7.807 -1.250 -1.048 1.00 86.38 110 GLN A N 1
ATOM 845 C CA . GLN A 1 110 ? -7.885 -2.243 -2.130 1.00 86.38 110 GLN A CA 1
ATOM 846 C C . GLN A 1 110 ? -7.124 -1.795 -3.383 1.00 86.38 110 GLN A C 1
ATOM 848 O O . GLN A 1 110 ? -6.488 -2.592 -4.074 1.00 86.38 110 GLN A O 1
ATOM 853 N N . GLU A 1 111 ? -7.177 -0.502 -3.683 1.00 82.81 111 GLU A N 1
ATOM 854 C CA . GLU A 1 111 ? -6.438 0.106 -4.777 1.00 82.81 111 GLU A CA 1
ATOM 855 C C . GLU A 1 111 ? -4.918 0.052 -4.584 1.00 82.81 111 GLU A C 1
ATOM 857 O O . GLU A 1 111 ? -4.202 -0.051 -5.580 1.00 82.81 111 GLU A O 1
ATOM 862 N N . ILE A 1 112 ? -4.423 0.080 -3.343 1.00 82.19 112 ILE A N 1
ATOM 863 C CA . ILE A 1 112 ? -2.998 -0.104 -3.025 1.00 82.19 112 ILE A CA 1
ATOM 864 C C . ILE A 1 112 ? -2.544 -1.539 -3.306 1.00 82.19 112 ILE A C 1
ATOM 866 O O . ILE A 1 112 ? -1.448 -1.739 -3.830 1.00 82.19 112 ILE A O 1
ATOM 870 N N . ALA A 1 113 ? -3.376 -2.541 -3.019 1.00 78.25 113 ALA A N 1
ATOM 871 C CA . ALA A 1 113 ? -3.057 -3.928 -3.357 1.00 78.25 113 ALA A CA 1
ATOM 872 C C . ALA A 1 113 ? -2.923 -4.105 -4.881 1.00 78.25 113 ALA A C 1
ATOM 874 O O . ALA A 1 113 ? -1.883 -4.542 -5.370 1.00 78.25 113 ALA A O 1
ATOM 875 N N . LYS A 1 114 ? -3.914 -3.623 -5.644 1.00 80.56 114 LYS A N 1
ATOM 876 C CA . LYS A 1 114 ? -3.903 -3.680 -7.118 1.00 80.56 114 LYS A CA 1
ATOM 877 C C . LYS A 1 114 ? -2.724 -2.931 -7.735 1.00 80.56 114 LYS A C 1
ATOM 879 O O . LYS A 1 114 ? -2.136 -3.371 -8.718 1.00 80.56 114 LYS A O 1
ATOM 884 N N . ILE A 1 115 ? -2.384 -1.763 -7.189 1.00 74.06 115 ILE A N 1
ATOM 885 C CA . ILE A 1 115 ? -1.289 -0.955 -7.731 1.00 74.06 115 ILE A CA 1
ATOM 886 C C . ILE A 1 115 ? 0.079 -1.555 -7.364 1.00 74.06 115 ILE A C 1
ATOM 888 O O . ILE A 1 115 ? 1.024 -1.438 -8.138 1.00 74.06 115 ILE A O 1
ATOM 892 N N . SER A 1 116 ? 0.168 -2.291 -6.252 1.00 77.25 116 SER A N 1
ATOM 893 C CA . SER A 1 116 ? 1.351 -3.079 -5.887 1.00 77.25 116 SER A CA 1
ATOM 894 C C . SER A 1 116 ? 1.619 -4.225 -6.862 1.00 77.25 116 SER A C 1
ATOM 896 O O . SER A 1 116 ? 2.776 -4.442 -7.213 1.00 77.25 116 SER A O 1
ATOM 898 N N . GLU A 1 117 ? 0.585 -4.905 -7.352 1.00 79.94 117 GLU A N 1
ATOM 899 C CA . GLU A 1 117 ? 0.711 -5.918 -8.415 1.00 79.94 117 GLU A CA 1
ATOM 900 C C . GLU A 1 117 ? 1.136 -5.267 -9.739 1.00 79.94 117 GLU A C 1
ATOM 902 O O . GLU A 1 117 ? 2.137 -5.651 -10.338 1.00 79.94 117 GLU A O 1
ATOM 907 N N . LYS A 1 118 ? 0.469 -4.175 -10.136 1.00 79.50 118 LYS A N 1
ATOM 908 C CA . LYS A 1 118 ? 0.810 -3.433 -11.362 1.00 79.50 118 LYS A CA 1
ATOM 909 C C . LYS A 1 118 ? 2.243 -2.881 -11.365 1.00 79.50 118 LYS A C 1
ATOM 911 O O . LYS A 1 118 ? 2.835 -2.693 -12.425 1.00 79.50 118 LYS A O 1
ATOM 916 N N . SER A 1 119 ? 2.815 -2.611 -10.190 1.00 77.50 119 SER A N 1
ATOM 917 C CA . SER A 1 119 ? 4.217 -2.195 -10.076 1.00 77.50 119 SER A CA 1
ATOM 918 C C . SER A 1 119 ? 5.187 -3.295 -10.516 1.00 77.50 119 SER A C 1
ATOM 920 O O . SER A 1 119 ? 6.191 -2.999 -11.155 1.00 77.50 119 SER A O 1
ATOM 922 N N . GLU A 1 120 ? 4.869 -4.564 -10.251 1.00 78.56 120 GLU A N 1
ATOM 923 C CA . GLU A 1 120 ? 5.694 -5.696 -10.685 1.00 78.56 120 GLU A CA 1
ATOM 924 C C . GLU A 1 120 ? 5.648 -5.843 -12.207 1.00 78.56 120 GLU A C 1
ATOM 926 O O . GLU A 1 120 ? 6.688 -6.000 -12.845 1.00 78.56 120 GLU A O 1
ATOM 931 N N . GLU A 1 121 ? 4.460 -5.690 -12.799 1.00 81.56 121 GLU A N 1
ATOM 932 C CA . GLU A 1 121 ? 4.277 -5.705 -14.254 1.00 81.56 121 GLU A CA 1
ATOM 933 C C . GLU A 1 121 ? 5.058 -4.580 -14.946 1.00 81.56 121 GLU A C 1
ATOM 935 O O . GLU A 1 121 ? 5.725 -4.815 -15.954 1.00 81.56 121 GLU A O 1
ATOM 940 N N . LEU A 1 122 ? 5.016 -3.360 -14.396 1.00 79.06 122 LEU A N 1
ATOM 941 C CA . LEU A 1 122 ? 5.761 -2.218 -14.933 1.00 79.06 122 LEU A CA 1
ATOM 942 C C . LEU A 1 122 ? 7.276 -2.419 -14.830 1.00 79.06 122 LEU A C 1
ATOM 944 O O . LEU A 1 122 ? 7.986 -2.150 -15.799 1.00 79.06 122 LEU A O 1
ATOM 948 N N . GLY A 1 123 ? 7.767 -2.933 -13.698 1.00 80.81 123 GLY A N 1
ATOM 949 C CA . GLY A 1 123 ? 9.181 -3.274 -13.527 1.00 80.81 123 GLY A CA 1
ATOM 950 C C . GLY A 1 123 ? 9.643 -4.337 -14.529 1.00 80.81 123 GLY A C 1
ATOM 951 O O . GLY A 1 123 ? 10.649 -4.152 -15.215 1.00 80.81 123 GLY A O 1
ATOM 952 N N . ALA A 1 124 ? 8.867 -5.412 -14.696 1.00 82.19 124 ALA A N 1
ATOM 953 C CA . ALA A 1 124 ? 9.155 -6.470 -15.666 1.00 82.19 124 ALA A CA 1
ATOM 954 C C . ALA A 1 124 ? 9.098 -5.971 -17.123 1.00 82.19 124 ALA A C 1
ATOM 956 O O . ALA A 1 124 ? 9.927 -6.353 -17.957 1.00 82.19 124 ALA A O 1
ATOM 957 N N . GLY A 1 125 ? 8.147 -5.087 -17.438 1.00 80.19 125 GLY A N 1
ATOM 958 C CA . GLY A 1 125 ? 8.045 -4.434 -18.741 1.00 80.19 125 GLY A CA 1
ATOM 959 C C . GLY A 1 125 ? 9.265 -3.564 -19.041 1.00 80.19 125 GLY A C 1
ATOM 960 O O . GLY A 1 125 ? 9.839 -3.664 -20.129 1.00 80.19 125 GLY A O 1
ATOM 961 N N . PHE A 1 126 ? 9.709 -2.773 -18.061 1.00 80.69 126 PHE A N 1
ATOM 962 C CA . PHE A 1 126 ? 10.916 -1.957 -18.166 1.00 80.69 126 PHE A CA 1
ATOM 963 C C . PHE A 1 126 ? 12.166 -2.818 -18.396 1.00 80.69 126 PHE A C 1
ATOM 965 O O . PHE A 1 126 ? 12.893 -2.574 -19.357 1.00 80.69 126 PHE A O 1
ATOM 972 N N . PHE A 1 127 ? 12.346 -3.880 -17.604 1.00 82.75 127 PHE A N 1
ATOM 973 C CA . PHE A 1 127 ? 13.428 -4.861 -17.767 1.00 82.75 127 PHE A CA 1
ATOM 974 C C . PHE A 1 127 ? 13.436 -5.511 -19.160 1.00 82.75 127 PHE A C 1
ATOM 976 O O . PHE A 1 127 ? 14.462 -5.655 -19.819 1.00 82.75 127 PHE A O 1
ATOM 983 N N . THR A 1 128 ? 12.262 -5.885 -19.667 1.00 83.44 128 THR A N 1
AT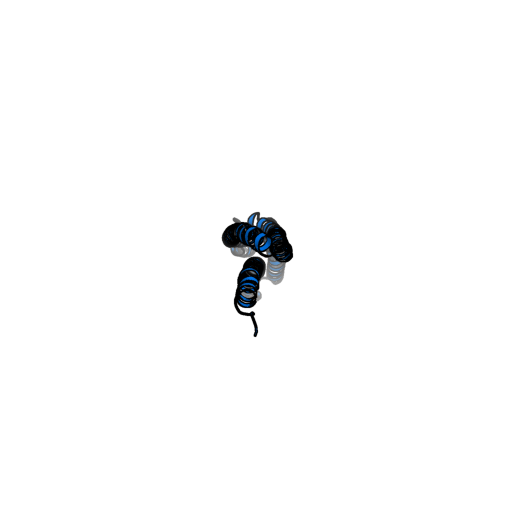OM 984 C CA . THR A 1 128 ? 12.156 -6.502 -20.996 1.00 83.44 128 THR A CA 1
ATOM 985 C C . THR A 1 128 ? 12.551 -5.520 -22.107 1.00 83.44 128 THR A C 1
ATOM 987 O O . THR A 1 128 ? 13.114 -5.925 -23.131 1.00 83.44 128 THR A O 1
ATOM 990 N N . MET A 1 129 ? 12.248 -4.229 -21.938 1.00 79.31 129 MET A N 1
ATOM 991 C CA . MET A 1 129 ? 12.648 -3.180 -22.880 1.00 79.31 129 MET A CA 1
ATOM 992 C C . MET A 1 129 ? 14.157 -2.926 -22.841 1.00 79.31 129 MET A C 1
ATOM 994 O O . MET A 1 129 ? 14.777 -2.865 -23.906 1.00 79.31 129 MET A O 1
ATOM 998 N N . THR A 1 130 ? 14.755 -2.827 -21.649 1.00 80.19 130 THR A N 1
ATOM 999 C CA . THR A 1 130 ? 16.207 -2.648 -21.493 1.00 80.19 130 THR A CA 1
ATOM 1000 C C . THR A 1 130 ? 16.963 -3.837 -22.079 1.00 80.19 130 THR A C 1
ATOM 1002 O O . THR A 1 130 ? 17.857 -3.639 -22.899 1.00 80.19 130 THR A O 1
ATOM 1005 N N . GLN A 1 131 ? 16.528 -5.068 -21.792 1.00 80.62 131 GLN A N 1
ATOM 1006 C CA . GLN A 1 131 ? 17.136 -6.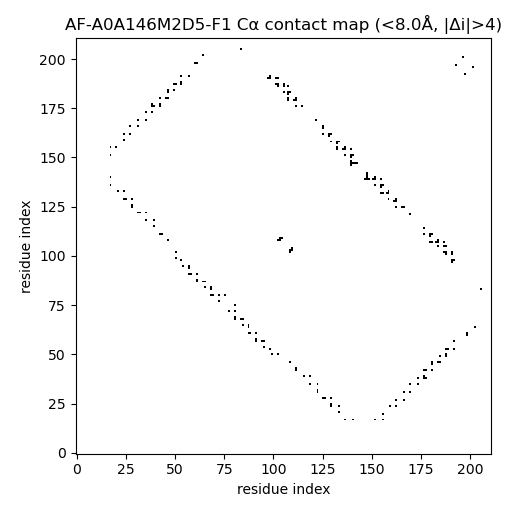289 -22.322 1.00 80.62 131 GLN A CA 1
ATOM 1007 C C . GLN A 1 131 ? 17.070 -6.368 -23.855 1.00 80.62 131 GLN A C 1
ATOM 1009 O O . GLN A 1 131 ? 18.066 -6.694 -24.505 1.00 80.62 131 GLN A O 1
ATOM 1014 N N . ARG A 1 132 ? 15.920 -6.033 -24.463 1.00 80.25 132 ARG A N 1
ATOM 1015 C CA . ARG A 1 132 ? 15.803 -5.943 -25.931 1.00 80.25 132 ARG A CA 1
ATOM 1016 C C . ARG A 1 132 ? 16.775 -4.922 -26.511 1.00 80.25 132 ARG A C 1
ATOM 1018 O O . ARG A 1 132 ? 17.385 -5.182 -27.547 1.00 80.25 132 ARG A O 1
ATOM 1025 N N . GLY A 1 133 ? 16.927 -3.788 -25.837 1.00 74.62 133 GLY A N 1
ATOM 1026 C CA . GLY A 1 133 ? 17.854 -2.748 -26.245 1.00 74.62 133 GLY A CA 1
ATOM 1027 C C . GLY A 1 133 ? 19.314 -3.180 -26.188 1.00 74.62 133 GLY A C 1
ATOM 1028 O O . GLY A 1 133 ? 20.034 -3.065 -27.179 1.00 74.62 133 GLY A O 1
ATOM 1029 N N . THR A 1 134 ? 19.721 -3.760 -25.063 1.00 79.44 134 THR A N 1
ATOM 1030 C CA . THR A 1 134 ? 21.050 -4.344 -24.868 1.00 79.44 134 THR A CA 1
ATOM 1031 C C . THR A 1 134 ? 21.369 -5.391 -25.932 1.00 79.44 134 THR A C 1
ATOM 1033 O O . THR A 1 134 ? 22.419 -5.313 -26.567 1.00 79.44 134 THR A O 1
ATOM 1036 N N . ASN A 1 135 ? 20.448 -6.322 -26.204 1.00 80.56 135 ASN A N 1
ATOM 1037 C CA . ASN A 1 135 ? 20.649 -7.354 -27.225 1.00 80.56 135 ASN A CA 1
ATOM 1038 C C . ASN A 1 135 ? 20.879 -6.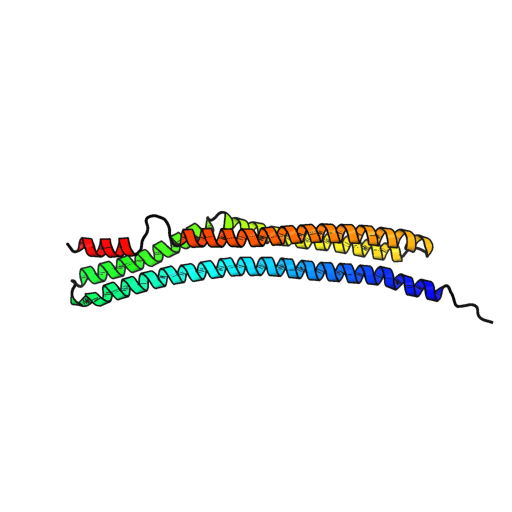750 -28.616 1.00 80.56 135 ASN A C 1
ATOM 1040 O O . ASN A 1 135 ? 21.772 -7.189 -29.336 1.00 80.56 135 ASN A O 1
ATOM 1044 N N . ARG A 1 136 ? 20.130 -5.703 -28.977 1.00 78.19 136 ARG A N 1
ATOM 1045 C CA . ARG A 1 136 ? 20.258 -5.030 -30.277 1.00 78.19 136 ARG A CA 1
ATOM 1046 C C . ARG A 1 136 ? 21.581 -4.272 -30.415 1.00 78.19 136 ARG A C 1
ATOM 1048 O O . ARG A 1 136 ? 22.193 -4.314 -31.480 1.00 78.19 136 ARG A O 1
ATOM 1055 N N . ILE A 1 137 ? 22.065 -3.644 -29.340 1.00 77.69 137 ILE A N 1
ATOM 1056 C CA . ILE A 1 137 ? 23.399 -3.017 -29.297 1.00 77.69 137 ILE A CA 1
ATOM 1057 C C . ILE A 1 137 ? 24.492 -4.080 -29.515 1.00 77.69 137 ILE A C 1
ATOM 1059 O O . ILE A 1 137 ? 25.372 -3.897 -30.358 1.00 77.69 137 ILE A O 1
ATOM 1063 N N . VAL A 1 138 ? 24.389 -5.223 -28.828 1.00 79.06 138 VAL A N 1
ATOM 1064 C CA . VAL A 1 138 ? 25.325 -6.356 -28.961 1.00 79.06 138 VAL A CA 1
ATOM 1065 C C . VAL A 1 138 ? 25.256 -7.014 -30.346 1.00 79.06 138 VAL A C 1
ATOM 1067 O O . VAL A 1 138 ? 26.258 -7.490 -30.869 1.00 79.06 138 VAL A O 1
ATOM 1070 N N . GLU A 1 139 ? 24.093 -7.060 -30.989 1.00 79.19 139 GLU A N 1
ATOM 1071 C CA . GLU A 1 139 ? 23.975 -7.560 -32.364 1.00 79.19 139 GLU A CA 1
ATOM 1072 C C . GLU A 1 139 ? 24.625 -6.618 -33.381 1.00 79.19 139 GLU A C 1
ATOM 1074 O O . GLU A 1 139 ? 25.263 -7.075 -34.333 1.00 79.19 139 GLU A O 1
ATOM 1079 N N . CYS A 1 140 ? 24.512 -5.305 -33.177 1.00 74.38 140 CYS A N 1
ATOM 1080 C CA . CYS A 1 140 ? 25.163 -4.321 -34.034 1.00 74.38 140 CYS A CA 1
ATOM 1081 C C . CYS A 1 140 ? 26.693 -4.357 -33.919 1.00 74.38 140 CYS A C 1
ATOM 1083 O O . CYS A 1 140 ? 27.364 -4.142 -34.931 1.00 74.38 140 CYS A O 1
ATOM 1085 N N . SER A 1 141 ? 27.253 -4.678 -32.745 1.00 68.88 141 SER A N 1
ATOM 1086 C CA . SER A 1 141 ? 28.710 -4.791 -32.567 1.00 68.88 141 SER A CA 1
ATOM 1087 C C . SER A 1 141 ? 29.325 -5.974 -33.327 1.00 68.88 141 SER A C 1
ATOM 1089 O O . SER A 1 141 ? 30.502 -5.935 -33.673 1.00 68.88 141 SER A O 1
ATOM 1091 N N . LYS A 1 142 ? 28.520 -6.984 -33.687 1.00 73.00 142 LYS A N 1
ATOM 1092 C CA . LYS A 1 142 ? 28.945 -8.137 -34.504 1.00 73.00 142 LYS A CA 1
ATOM 1093 C C . LYS A 1 142 ? 29.060 -7.828 -36.004 1.00 73.00 142 LYS A C 1
ATOM 1095 O O . LYS A 1 142 ? 29.500 -8.687 -36.767 1.00 73.00 142 LYS A O 1
ATOM 1100 N N . LYS A 1 143 ? 28.640 -6.641 -36.461 1.00 66.94 143 LYS A N 1
ATOM 1101 C CA . LYS A 1 143 ? 28.714 -6.238 -37.878 1.00 66.94 143 LYS A CA 1
ATOM 1102 C C . LYS A 1 143 ? 30.101 -5.672 -38.231 1.00 66.94 143 LYS A C 1
ATOM 1104 O O . LYS A 1 143 ? 30.824 -5.174 -37.376 1.00 66.94 143 LYS A O 1
ATOM 1109 N N . GLY A 1 144 ? 30.473 -5.711 -39.517 1.00 58.94 144 GLY A N 1
ATOM 1110 C CA . GLY A 1 144 ? 31.708 -5.081 -40.019 1.00 58.94 144 GLY A CA 1
ATOM 1111 C C . GLY A 1 144 ? 31.756 -3.561 -39.776 1.00 58.94 144 GLY A C 1
ATOM 1112 O O . GLY A 1 144 ? 30.746 -2.951 -39.435 1.00 58.94 144 GLY A O 1
ATOM 1113 N N . ILE A 1 145 ? 32.918 -2.921 -39.965 1.00 58.09 145 ILE A N 1
ATOM 1114 C CA . ILE A 1 145 ? 33.215 -1.574 -39.430 1.00 58.09 145 ILE A CA 1
ATOM 1115 C C . ILE A 1 145 ? 32.145 -0.508 -39.752 1.00 58.09 145 ILE A C 1
ATOM 1117 O O . ILE A 1 145 ? 31.655 0.131 -38.820 1.00 58.09 145 ILE A O 1
ATOM 1121 N N . MET A 1 146 ? 31.742 -0.327 -41.014 1.00 58.47 146 MET A N 1
ATOM 1122 C CA . MET A 1 146 ? 30.694 0.650 -41.373 1.00 58.47 146 MET A CA 1
ATOM 1123 C C . MET A 1 146 ? 29.296 0.211 -40.912 1.00 58.47 146 MET A C 1
ATOM 1125 O O . MET A 1 146 ? 28.573 0.996 -40.304 1.00 58.47 146 MET A O 1
ATOM 1129 N N . GLY A 1 147 ? 28.948 -1.066 -41.103 1.00 58.81 147 GLY A N 1
ATOM 1130 C CA . GLY A 1 147 ? 27.641 -1.605 -40.713 1.00 58.81 147 GLY A CA 1
ATOM 1131 C C . GLY A 1 147 ? 27.394 -1.604 -39.202 1.00 58.81 147 GLY A C 1
ATOM 1132 O O . GLY A 1 147 ? 26.252 -1.479 -38.775 1.00 58.81 147 GLY A O 1
ATOM 1133 N N . ALA A 1 148 ? 28.445 -1.700 -38.385 1.00 59.22 148 ALA A N 1
ATOM 1134 C CA . ALA A 1 148 ? 28.358 -1.573 -36.932 1.00 59.22 148 ALA A CA 1
ATOM 1135 C C . ALA A 1 148 ? 28.172 -0.122 -36.472 1.00 59.22 148 ALA A C 1
ATOM 1137 O O . ALA A 1 148 ? 27.558 0.099 -35.434 1.00 59.22 148 ALA A O 1
ATOM 1138 N N . TYR A 1 149 ? 28.663 0.869 -37.226 1.00 63.50 149 TYR A N 1
ATOM 1139 C CA . TYR A 1 149 ? 28.496 2.278 -36.862 1.00 63.50 149 TYR A CA 1
ATOM 1140 C C . TYR A 1 149 ? 27.053 2.743 -37.091 1.00 63.50 149 TYR A C 1
ATOM 1142 O O . TYR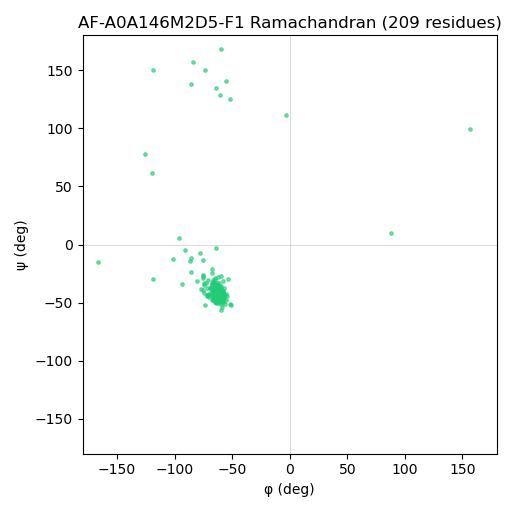 A 1 149 ? 26.407 3.228 -36.166 1.00 63.50 149 TYR A O 1
ATOM 1150 N N . GLU A 1 150 ? 26.506 2.519 -38.286 1.00 68.38 150 GLU A N 1
ATOM 1151 C CA . GLU A 1 150 ? 25.122 2.905 -38.601 1.00 68.38 150 GLU A CA 1
ATOM 1152 C C . GLU A 1 150 ? 24.110 2.115 -37.759 1.00 68.38 150 GLU A C 1
ATOM 1154 O O . GLU A 1 150 ? 23.198 2.695 -37.169 1.00 68.38 150 GLU A O 1
ATOM 1159 N N . CYS A 1 151 ? 24.322 0.801 -37.619 1.00 74.00 151 CYS A N 1
ATOM 1160 C CA . CYS A 1 151 ? 23.485 -0.050 -36.773 1.00 74.00 151 CYS A CA 1
ATOM 1161 C C . CYS A 1 151 ? 23.587 0.355 -35.298 1.00 74.00 151 CYS A C 1
ATOM 1163 O O . CYS A 1 151 ? 22.563 0.550 -34.651 1.00 74.00 151 CYS A O 1
ATOM 1165 N N . GLY A 1 152 ? 24.807 0.507 -34.768 1.00 69.81 152 GLY A N 1
ATOM 1166 C CA . GLY A 1 152 ? 25.039 0.789 -33.353 1.00 69.81 152 GLY A CA 1
ATOM 1167 C C . GLY A 1 152 ? 24.477 2.139 -32.925 1.00 69.81 152 GLY A C 1
ATOM 1168 O O . GLY A 1 152 ? 23.797 2.218 -31.909 1.00 69.81 152 GLY A O 1
ATOM 1169 N N . THR A 1 153 ? 24.673 3.188 -33.727 1.00 71.12 153 THR A N 1
ATOM 1170 C CA . THR A 1 153 ? 24.179 4.533 -33.389 1.00 71.12 153 THR A CA 1
ATOM 1171 C C . THR A 1 153 ? 22.649 4.593 -33.422 1.00 71.12 153 THR A C 1
ATOM 1173 O O . THR A 1 153 ? 22.034 5.150 -32.513 1.00 71.12 153 THR A O 1
ATOM 1176 N N . SER A 1 154 ? 22.018 3.956 -34.419 1.00 75.06 154 SER A N 1
ATOM 1177 C CA . SER A 1 154 ? 20.556 3.854 -34.487 1.00 75.06 154 SER A CA 1
ATOM 1178 C C . SER A 1 154 ? 19.987 3.017 -33.339 1.00 75.06 154 SER A C 1
ATOM 1180 O O . SER A 1 154 ? 19.000 3.418 -32.726 1.00 75.06 154 SER A O 1
ATOM 1182 N N . ALA A 1 155 ? 20.616 1.882 -33.018 1.00 74.06 155 ALA A N 1
ATOM 1183 C CA . ALA A 1 155 ? 20.201 1.027 -31.912 1.00 74.06 155 ALA A CA 1
ATOM 1184 C C . ALA A 1 155 ? 20.314 1.757 -30.568 1.00 74.06 155 ALA A C 1
ATOM 1186 O O . ALA A 1 155 ? 19.373 1.739 -29.783 1.00 74.06 155 ALA A O 1
ATOM 1187 N N . ILE A 1 156 ? 21.420 2.461 -30.314 1.00 76.62 156 ILE A N 1
ATOM 1188 C CA . ILE A 1 156 ? 21.604 3.244 -29.086 1.00 76.62 156 ILE A CA 1
ATOM 1189 C C . ILE A 1 156 ? 20.514 4.311 -28.953 1.00 76.62 156 ILE A C 1
ATOM 1191 O O . ILE A 1 156 ? 19.935 4.458 -27.877 1.00 76.62 156 ILE A O 1
ATOM 1195 N N . TRP A 1 157 ? 20.184 5.025 -30.032 1.00 77.06 157 TRP A N 1
ATOM 1196 C CA . TRP A 1 157 ? 19.154 6.062 -29.987 1.00 77.06 157 TRP A CA 1
ATOM 1197 C C . TRP A 1 157 ? 17.755 5.507 -29.692 1.00 77.06 157 TRP A C 1
ATOM 1199 O O . TRP A 1 157 ? 17.066 6.016 -28.806 1.00 77.06 157 TRP A O 1
ATOM 1209 N N . GLU A 1 158 ? 17.352 4.431 -30.373 1.00 78.06 158 GLU A N 1
ATOM 1210 C CA . GLU A 1 158 ? 16.070 3.753 -30.127 1.00 78.06 158 GLU A CA 1
ATOM 1211 C C . GLU A 1 158 ? 15.951 3.273 -28.674 1.00 78.06 158 GLU A C 1
ATOM 1213 O O . GLU A 1 158 ? 14.893 3.394 -28.046 1.00 78.06 158 GLU A O 1
ATOM 1218 N N . VAL A 1 159 ? 17.048 2.759 -28.115 1.00 78.38 159 VAL A N 1
ATOM 1219 C CA . VAL A 1 159 ? 17.086 2.276 -26.735 1.00 78.38 159 VAL A CA 1
ATOM 1220 C C . VAL A 1 159 ? 17.017 3.422 -25.741 1.00 78.38 159 VAL A C 1
ATOM 1222 O O . VAL A 1 159 ? 16.228 3.346 -24.804 1.00 78.38 159 VAL A O 1
ATOM 1225 N N . ILE A 1 160 ? 17.755 4.512 -25.961 1.00 77.75 160 ILE A N 1
ATOM 1226 C CA . ILE A 1 160 ? 17.665 5.712 -25.119 1.00 77.75 160 ILE A CA 1
ATOM 1227 C C . ILE A 1 160 ? 16.229 6.238 -25.096 1.00 77.75 160 ILE A C 1
ATOM 1229 O O . ILE A 1 160 ? 15.698 6.498 -24.016 1.00 77.75 160 ILE A O 1
ATOM 1233 N N . GLN A 1 161 ? 15.577 6.347 -26.257 1.00 79.12 161 GLN A N 1
ATOM 1234 C CA . GLN A 1 161 ? 14.189 6.805 -26.341 1.00 79.12 161 GLN A CA 1
ATOM 1235 C C . GLN A 1 161 ? 13.229 5.870 -25.594 1.00 79.12 161 GLN A C 1
ATOM 1237 O O . GLN A 1 161 ? 12.394 6.342 -24.821 1.00 79.12 161 GLN A O 1
ATOM 1242 N N . SER A 1 162 ? 13.384 4.556 -25.765 1.00 78.31 162 SER A N 1
ATOM 1243 C CA . SER A 1 162 ? 12.536 3.551 -25.108 1.00 78.31 162 SER A CA 1
ATOM 1244 C C . SER A 1 162 ? 12.718 3.551 -23.586 1.00 78.31 162 SER A C 1
ATOM 1246 O O . SER A 1 162 ? 11.743 3.586 -22.836 1.00 78.31 162 SER A O 1
ATOM 1248 N N . VAL A 1 163 ? 13.969 3.584 -23.118 1.00 76.38 163 VAL A N 1
ATOM 1249 C CA . VAL A 1 163 ? 14.329 3.628 -21.692 1.00 76.38 163 VAL A CA 1
ATOM 1250 C C . VAL A 1 163 ? 13.853 4.929 -21.051 1.00 76.38 163 VAL A C 1
ATOM 1252 O O . VAL A 1 163 ? 13.299 4.909 -19.954 1.00 76.38 163 VAL A O 1
ATOM 1255 N N . MET A 1 164 ? 14.011 6.070 -21.725 1.00 78.75 164 MET A N 1
ATOM 1256 C CA . MET A 1 164 ? 13.487 7.343 -21.229 1.00 78.75 164 MET A CA 1
ATOM 1257 C C . MET A 1 164 ? 11.959 7.353 -21.148 1.00 78.75 164 MET A C 1
ATOM 1259 O O . MET A 1 164 ? 11.419 7.847 -20.157 1.00 78.75 164 MET A O 1
ATOM 1263 N N . GLY A 1 165 ? 11.276 6.798 -22.154 1.00 80.44 165 GLY A N 1
ATOM 1264 C CA . GLY A 1 165 ? 9.820 6.658 -22.172 1.00 80.44 165 GLY A CA 1
ATOM 1265 C C . GLY A 1 165 ? 9.318 5.825 -20.995 1.00 80.44 165 GLY A C 1
ATOM 1266 O O . GLY A 1 165 ? 8.571 6.333 -20.159 1.00 80.44 165 GLY A O 1
ATOM 1267 N N . GLY A 1 166 ? 9.820 4.594 -20.856 1.00 77.25 166 GLY A N 1
ATOM 1268 C CA . GLY A 1 166 ? 9.443 3.700 -19.758 1.00 77.25 166 GLY A CA 1
ATOM 1269 C C . GLY A 1 166 ? 9.784 4.265 -18.372 1.00 77.25 166 GLY A C 1
ATOM 1270 O O . GLY A 1 166 ? 9.004 4.133 -17.431 1.00 77.25 166 GLY A O 1
ATOM 1271 N N . TYR A 1 167 ? 10.914 4.968 -18.233 1.00 75.44 167 TYR A N 1
ATOM 1272 C CA . TYR A 1 167 ? 11.295 5.590 -16.961 1.00 75.44 167 TYR A CA 1
ATOM 1273 C C . TYR A 1 167 ? 10.358 6.752 -16.594 1.00 75.44 167 TYR A C 1
ATOM 1275 O O . TYR A 1 167 ? 10.026 6.945 -15.422 1.00 75.44 167 TYR A O 1
ATOM 1283 N N . SER A 1 168 ? 9.900 7.520 -17.587 1.00 81.00 168 SER A N 1
ATOM 1284 C CA . SER A 1 168 ? 8.905 8.577 -17.387 1.00 81.00 168 SER A CA 1
ATOM 1285 C C . SER A 1 168 ? 7.563 8.007 -16.921 1.00 81.00 168 SER A C 1
ATOM 1287 O O . SER A 1 168 ? 6.993 8.487 -15.938 1.00 81.00 168 SER A O 1
ATOM 1289 N N . GLU A 1 169 ? 7.086 6.938 -17.564 1.00 79.69 169 GLU A N 1
ATOM 1290 C CA . GLU A 1 169 ? 5.869 6.230 -17.149 1.00 79.69 169 GLU A CA 1
ATOM 1291 C C . GLU A 1 169 ? 5.972 5.740 -15.703 1.00 79.69 169 GLU A C 1
ATOM 1293 O O . GLU A 1 169 ? 5.053 5.945 -14.905 1.00 79.69 169 GLU A O 1
ATOM 1298 N N . MET A 1 170 ? 7.125 5.183 -15.328 1.00 77.44 170 MET A N 1
ATOM 1299 C CA . MET A 1 170 ? 7.348 4.710 -13.969 1.00 77.44 170 MET A CA 1
ATOM 1300 C C . MET A 1 170 ? 7.342 5.841 -12.938 1.00 77.44 170 MET A C 1
ATOM 1302 O O . MET A 1 170 ? 6.765 5.698 -11.860 1.00 77.44 170 MET A O 1
ATOM 1306 N N . LYS A 1 171 ? 7.909 7.006 -13.268 1.00 77.38 171 LYS A N 1
ATOM 1307 C CA . LYS A 1 171 ? 7.817 8.194 -12.407 1.00 77.38 171 LYS A CA 1
ATOM 1308 C C . LYS A 1 171 ? 6.379 8.655 -12.205 1.00 77.38 171 LYS A C 1
ATOM 1310 O O . LYS A 1 171 ? 5.983 8.923 -11.071 1.00 77.38 171 LYS A O 1
ATOM 1315 N N . HIS A 1 172 ? 5.588 8.733 -13.275 1.00 79.88 172 HIS A N 1
ATOM 1316 C CA . HIS A 1 172 ? 4.169 9.087 -13.169 1.00 79.88 172 HIS A CA 1
ATOM 1317 C C . HIS A 1 172 ? 3.403 8.091 -12.299 1.00 79.88 172 HIS A C 1
ATOM 1319 O O . HIS A 1 172 ? 2.585 8.480 -11.461 1.00 79.88 172 HIS A O 1
ATOM 1325 N N . PHE A 1 173 ? 3.722 6.810 -12.447 1.00 74.94 173 PHE A N 1
ATOM 1326 C CA . PHE A 1 173 ? 3.159 5.756 -11.628 1.00 74.94 173 PHE A CA 1
ATOM 1327 C C . PHE A 1 173 ? 3.523 5.914 -10.143 1.00 74.94 173 PHE A C 1
ATOM 1329 O O . PHE A 1 173 ? 2.621 5.891 -9.306 1.00 74.94 173 PHE A O 1
ATOM 1336 N N . ILE A 1 174 ? 4.788 6.193 -9.808 1.00 71.06 174 ILE A N 1
ATOM 1337 C CA . ILE A 1 174 ? 5.239 6.471 -8.429 1.00 71.06 174 ILE A CA 1
ATOM 1338 C C . ILE A 1 174 ? 4.509 7.684 -7.824 1.00 71.06 174 ILE A C 1
ATOM 1340 O O . ILE A 1 174 ? 4.090 7.649 -6.667 1.00 71.06 174 ILE A O 1
ATOM 1344 N N . VAL A 1 175 ? 4.293 8.753 -8.596 1.00 74.69 175 VAL A N 1
ATOM 1345 C CA . VAL A 1 175 ? 3.521 9.920 -8.126 1.00 74.69 175 VAL A CA 1
ATOM 1346 C C . VAL A 1 175 ? 2.074 9.532 -7.807 1.00 74.69 175 VAL A C 1
ATOM 1348 O O . VAL A 1 175 ? 1.550 9.907 -6.756 1.00 74.69 175 VAL A O 1
ATOM 1351 N N . SER A 1 176 ? 1.441 8.730 -8.669 1.00 71.56 176 SER A N 1
ATOM 1352 C CA . SER A 1 176 ? 0.088 8.216 -8.416 1.00 71.56 176 SER A CA 1
ATOM 1353 C C . SER A 1 176 ? 0.025 7.310 -7.175 1.00 71.56 176 SER A C 1
ATOM 1355 O O . SER A 1 176 ? -0.958 7.338 -6.433 1.00 71.56 176 SER A O 1
ATOM 1357 N N . PHE A 1 177 ? 1.108 6.576 -6.909 1.00 70.25 177 PHE A N 1
ATOM 1358 C CA . PHE A 1 177 ? 1.313 5.726 -5.737 1.00 70.25 177 PHE A CA 1
ATOM 1359 C C . PHE A 1 177 ? 1.263 6.539 -4.436 1.00 70.25 177 PHE A C 1
ATOM 1361 O O . PHE A 1 177 ? 0.524 6.205 -3.510 1.00 70.25 177 PHE A O 1
ATOM 1368 N N . THR A 1 178 ? 1.987 7.658 -4.388 1.00 69.44 178 THR A N 1
ATOM 1369 C CA . THR A 1 178 ? 2.038 8.537 -3.210 1.00 69.44 178 THR A CA 1
ATOM 1370 C C . THR A 1 178 ? 0.692 9.206 -2.929 1.00 69.44 178 THR A C 1
ATOM 1372 O O . THR A 1 178 ? 0.262 9.264 -1.777 1.00 69.44 178 THR A O 1
ATOM 1375 N N . ALA A 1 179 ? -0.015 9.666 -3.968 1.00 71.94 179 ALA A N 1
ATOM 1376 C CA . ALA A 1 179 ? -1.338 10.275 -3.810 1.00 71.94 179 ALA A CA 1
ATOM 1377 C C . ALA A 1 179 ? -2.349 9.303 -3.172 1.00 71.94 179 ALA A C 1
ATOM 1379 O O . ALA A 1 179 ? -3.128 9.689 -2.299 1.00 71.94 179 ALA A O 1
ATOM 1380 N N . ARG A 1 180 ? -2.291 8.018 -3.546 1.00 72.81 180 ARG A N 1
ATOM 1381 C CA . ARG A 1 180 ? -3.132 6.961 -2.961 1.00 72.81 180 ARG A CA 1
ATOM 1382 C C . ARG A 1 180 ? -2.819 6.691 -1.493 1.00 72.81 180 ARG A C 1
ATOM 1384 O O . ARG A 1 180 ? -3.747 6.428 -0.735 1.00 72.81 180 ARG A O 1
ATOM 1391 N N . GLY A 1 181 ? -1.564 6.840 -1.066 1.00 77.81 181 GLY A N 1
ATOM 1392 C CA . GLY A 1 181 ? -1.199 6.771 0.354 1.00 77.81 181 GLY A CA 1
ATOM 1393 C C . GLY A 1 181 ? -1.938 7.801 1.211 1.00 77.81 181 GLY A C 1
ATOM 1394 O O . GLY A 1 181 ? -2.440 7.473 2.284 1.00 77.81 181 GLY A O 1
ATOM 1395 N N . THR A 1 182 ? -2.104 9.026 0.706 1.00 81.62 182 THR A N 1
ATOM 1396 C CA . THR A 1 182 ? -2.889 10.068 1.390 1.00 81.62 182 THR A CA 1
ATOM 1397 C C . THR A 1 182 ? -4.365 9.690 1.514 1.00 81.62 182 THR A C 1
ATOM 1399 O O . THR A 1 182 ? -4.972 9.913 2.562 1.00 81.62 182 THR A O 1
ATOM 1402 N N . HIS A 1 183 ? -4.949 9.097 0.469 1.00 83.44 183 HIS A N 1
ATOM 1403 C CA . HIS A 1 183 ? -6.337 8.629 0.504 1.00 83.44 183 HIS A CA 1
ATOM 1404 C C . HIS A 1 183 ? -6.524 7.454 1.466 1.00 83.44 183 HIS A C 1
ATOM 1406 O O . HIS A 1 183 ? -7.436 7.488 2.284 1.00 83.44 183 HIS A O 1
ATOM 1412 N N . ALA A 1 184 ? -5.620 6.472 1.455 1.00 84.69 184 ALA A N 1
ATOM 1413 C CA . ALA A 1 184 ? -5.666 5.353 2.392 1.00 84.69 184 ALA A CA 1
ATOM 1414 C C . ALA A 1 184 ? -5.534 5.812 3.848 1.00 84.69 184 ALA A C 1
ATOM 1416 O O . ALA A 1 184 ? -6.265 5.324 4.702 1.00 84.69 184 ALA A O 1
ATOM 1417 N N . ARG A 1 185 ? -4.677 6.803 4.135 1.00 86.00 185 ARG A N 1
ATOM 1418 C CA . ARG A 1 185 ? -4.593 7.400 5.476 1.00 86.00 185 ARG A CA 1
ATOM 1419 C C . ARG A 1 185 ? -5.925 7.986 5.931 1.00 86.00 185 ARG A C 1
ATOM 1421 O O . ARG A 1 185 ? -6.326 7.764 7.068 1.00 86.00 185 ARG A O 1
ATOM 1428 N N . ARG A 1 186 ? -6.607 8.719 5.049 1.00 85.00 186 ARG A N 1
ATOM 1429 C CA . ARG A 1 186 ? -7.924 9.292 5.344 1.00 85.00 186 ARG A CA 1
ATOM 1430 C C . ARG A 1 186 ? -8.965 8.204 5.587 1.00 85.00 186 ARG A C 1
ATOM 1432 O O . ARG A 1 186 ? -9.679 8.273 6.576 1.00 85.00 186 ARG A O 1
ATOM 1439 N N . ASP A 1 187 ? -9.027 7.203 4.717 1.00 86.44 187 ASP A N 1
ATOM 1440 C CA . ASP A 1 187 ? -10.003 6.122 4.844 1.00 86.44 187 ASP A CA 1
ATOM 1441 C C . ASP A 1 187 ? -9.787 5.318 6.134 1.00 86.44 187 ASP A C 1
ATOM 1443 O O . ASP A 1 187 ? -10.749 5.040 6.843 1.00 86.44 187 ASP A O 1
ATOM 1447 N N . ILE A 1 188 ? -8.532 5.006 6.486 1.00 87.81 188 ILE A N 1
ATOM 1448 C CA . ILE A 1 188 ? -8.201 4.321 7.745 1.00 87.81 188 ILE A CA 1
ATOM 1449 C C . ILE A 1 188 ? -8.613 5.174 8.951 1.00 87.81 188 ILE A C 1
ATOM 1451 O O . ILE A 1 188 ? -9.219 4.654 9.884 1.00 87.81 188 ILE A O 1
ATOM 1455 N N . HIS A 1 189 ? -8.352 6.482 8.917 1.00 86.25 189 HIS A N 1
ATOM 1456 C CA . HIS A 1 189 ? -8.769 7.391 9.985 1.00 86.25 189 HIS A CA 1
ATOM 1457 C C . HIS A 1 189 ? -10.298 7.457 10.142 1.00 86.25 189 HIS A C 1
ATOM 1459 O O . HIS A 1 189 ? -10.807 7.387 11.260 1.00 86.25 189 HIS A O 1
ATOM 1465 N N . ASN A 1 190 ? -11.039 7.506 9.033 1.00 85.94 190 ASN A N 1
ATOM 1466 C CA . ASN A 1 190 ? -12.503 7.478 9.050 1.00 85.94 190 ASN A CA 1
ATOM 1467 C C . ASN A 1 190 ? -13.047 6.141 9.580 1.00 85.94 190 ASN A C 1
ATOM 1469 O O . ASN A 1 190 ? -14.073 6.112 10.250 1.00 85.94 190 ASN A O 1
ATOM 1473 N N . CYS A 1 191 ? -12.354 5.028 9.320 1.00 87.06 191 CYS A N 1
ATOM 1474 C CA . CYS A 1 191 ? -12.719 3.724 9.874 1.00 87.06 191 CYS A CA 1
ATOM 1475 C C . CYS A 1 191 ? -12.534 3.635 11.398 1.00 87.06 191 CYS A C 1
ATOM 1477 O O . CYS A 1 191 ? -13.197 2.807 12.024 1.00 87.06 191 CYS A O 1
ATOM 1479 N N . LEU A 1 192 ? -11.654 4.451 11.995 1.00 82.25 192 LEU A N 1
ATOM 1480 C CA . LEU A 1 192 ? -11.493 4.538 13.455 1.00 82.25 192 LEU A CA 1
ATOM 1481 C C . LEU A 1 192 ? -12.636 5.303 14.120 1.00 82.25 192 LEU A C 1
ATOM 1483 O O . LEU A 1 192 ? -13.054 4.945 15.220 1.00 82.25 192 LEU A O 1
ATOM 1487 N N . HIS A 1 193 ? -13.171 6.303 13.422 1.00 73.62 193 HIS A N 1
ATOM 1488 C CA . HIS A 1 193 ? -14.185 7.224 13.928 1.00 73.62 193 HIS A CA 1
ATOM 1489 C C . HIS A 1 193 ? -15.468 7.155 13.083 1.00 73.62 193 HIS A C 1
ATOM 1491 O O . HIS A 1 193 ? -15.831 8.142 12.440 1.00 73.62 193 HIS A O 1
ATOM 1497 N N . PRO A 1 194 ? -16.157 5.998 13.015 1.00 62.31 194 PRO A N 1
ATOM 1498 C CA . PRO A 1 194 ? -17.423 5.923 12.302 1.00 62.31 194 PRO A CA 1
ATOM 1499 C C . PRO A 1 194 ? -18.460 6.821 12.987 1.00 62.31 194 PRO A C 1
ATOM 1501 O O . PRO A 1 194 ? -18.605 6.783 14.211 1.00 62.31 194 PRO A O 1
ATOM 1504 N N . GLU A 1 195 ? -19.199 7.602 12.198 1.00 53.88 195 GLU A N 1
ATOM 1505 C CA . GLU A 1 195 ? -20.327 8.392 12.699 1.00 53.88 195 GLU A CA 1
ATOM 1506 C C . GLU A 1 195 ? -21.289 7.487 13.497 1.00 53.88 195 GLU A C 1
ATOM 1508 O O . GLU A 1 195 ? -21.741 6.454 12.998 1.00 53.88 195 GLU A O 1
ATOM 1513 N N . GLY A 1 196 ? -21.580 7.856 14.751 1.00 48.72 196 GLY A N 1
ATOM 1514 C CA . GLY A 1 196 ? -22.565 7.173 15.600 1.00 48.72 196 GLY A CA 1
ATOM 1515 C C . GLY A 1 196 ? -22.063 5.991 16.438 1.00 48.72 196 GLY A C 1
ATOM 1516 O O . GLY A 1 196 ? -22.885 5.286 17.022 1.00 48.72 196 GLY A O 1
ATOM 1517 N N . ILE A 1 197 ? -20.750 5.747 16.526 1.00 55.56 197 ILE A N 1
ATOM 1518 C CA . ILE A 1 197 ? -20.199 4.792 17.500 1.00 55.56 197 ILE A CA 1
ATOM 1519 C C . ILE A 1 197 ? -19.118 5.491 18.335 1.00 55.56 197 ILE A C 1
ATOM 1521 O O . ILE A 1 197 ? -17.928 5.277 18.102 1.00 55.56 197 ILE A O 1
ATOM 1525 N N . ASP A 1 198 ? -19.509 6.304 19.312 1.00 64.75 198 ASP A N 1
ATOM 1526 C CA . ASP A 1 198 ? -18.576 6.834 20.312 1.00 64.75 198 ASP A CA 1
ATOM 1527 C C . ASP A 1 198 ? -18.418 5.828 21.467 1.00 64.75 198 ASP A C 1
ATOM 1529 O O . ASP A 1 198 ? -19.376 5.181 21.895 1.00 64.75 198 ASP A O 1
ATOM 1533 N N . ILE A 1 199 ? -17.184 5.640 21.937 1.00 62.09 199 ILE A N 1
ATOM 1534 C CA . ILE A 1 199 ? -16.918 4.850 23.146 1.00 62.09 199 ILE A CA 1
ATOM 1535 C C . ILE A 1 199 ? -17.483 5.593 24.359 1.00 62.09 199 ILE A C 1
ATOM 1537 O O . ILE A 1 199 ? -18.017 4.939 25.252 1.00 62.09 199 ILE A O 1
ATOM 1541 N N . GLN A 1 200 ? -17.442 6.929 24.349 1.00 61.88 200 GLN A N 1
ATOM 1542 C CA . GLN A 1 200 ? -18.004 7.762 25.404 1.00 61.88 200 GLN A CA 1
ATOM 1543 C C . GLN A 1 200 ? -19.523 7.595 25.495 1.00 61.88 200 GLN A C 1
ATOM 1545 O O . GLN A 1 200 ? -20.013 7.266 26.564 1.00 61.88 200 GLN A O 1
ATOM 1550 N N . ASP A 1 201 ? -20.250 7.640 24.372 1.00 64.19 201 ASP A N 1
ATOM 1551 C CA . ASP A 1 201 ? -21.699 7.372 24.346 1.00 64.19 201 ASP A CA 1
ATOM 1552 C C . ASP A 1 201 ? -22.054 5.977 24.895 1.00 64.19 201 ASP A C 1
ATOM 1554 O O . ASP A 1 201 ? -23.136 5.758 25.442 1.00 64.19 201 ASP A O 1
ATOM 1558 N N . HIS A 1 202 ? -21.164 4.995 24.716 1.00 62.28 202 HIS A N 1
ATOM 1559 C CA . HIS A 1 202 ? -21.368 3.645 25.239 1.00 62.28 202 HIS A CA 1
ATOM 1560 C C . HIS A 1 202 ? -21.129 3.575 26.750 1.00 62.28 202 HIS A C 1
ATOM 1562 O O . HIS A 1 202 ? -21.865 2.881 27.446 1.00 62.28 202 HIS A O 1
ATOM 1568 N N . VAL A 1 203 ? -20.121 4.294 27.251 1.00 60.53 203 VAL A N 1
ATOM 1569 C CA . VAL A 1 203 ? -19.871 4.456 28.689 1.00 60.53 203 VAL A CA 1
ATOM 1570 C C . VAL A 1 203 ? -21.028 5.212 29.338 1.00 60.53 203 VAL A C 1
ATOM 1572 O O . VAL A 1 203 ? -21.576 4.730 30.323 1.00 60.53 203 VAL A O 1
ATOM 1575 N N . ASP A 1 204 ? -21.462 6.321 28.745 1.00 64.75 204 ASP A N 1
ATOM 1576 C CA . ASP A 1 204 ? -22.551 7.152 29.251 1.00 64.75 204 ASP A CA 1
ATOM 1577 C C . ASP A 1 204 ? -23.864 6.364 29.297 1.00 64.75 204 ASP A C 1
ATOM 1579 O O . ASP A 1 204 ? -24.534 6.393 30.318 1.00 64.75 204 ASP A O 1
ATOM 1583 N N . LYS A 1 205 ? -24.186 5.543 28.286 1.00 65.62 205 LYS A N 1
ATOM 1584 C CA . LYS A 1 205 ? -25.344 4.628 28.351 1.00 65.62 205 LYS A CA 1
ATOM 1585 C C . LYS A 1 205 ? -25.248 3.594 29.464 1.00 65.62 205 LYS A C 1
ATOM 1587 O O . LYS A 1 205 ? -26.233 3.353 30.153 1.00 65.62 205 LYS A O 1
ATOM 1592 N N . ILE A 1 206 ? -24.078 2.974 29.634 1.00 59.91 206 ILE A N 1
ATOM 1593 C CA . ILE A 1 206 ? -23.866 2.014 30.725 1.00 59.91 206 ILE A CA 1
ATOM 1594 C C . ILE A 1 206 ? -24.084 2.703 32.074 1.00 59.91 206 ILE A C 1
ATOM 1596 O O . ILE A 1 206 ? -24.605 2.063 32.979 1.00 59.91 206 ILE A O 1
ATOM 1600 N N . MET A 1 207 ? -23.697 3.976 32.200 1.00 57.31 207 MET A N 1
ATOM 1601 C CA . MET A 1 207 ? -23.860 4.789 33.406 1.00 57.31 207 MET A CA 1
ATOM 1602 C C . MET A 1 207 ? -25.277 5.370 33.567 1.00 57.31 207 MET A C 1
ATOM 1604 O O . MET A 1 207 ? -25.729 5.527 34.692 1.00 57.31 207 MET A O 1
ATOM 1608 N N . GLU A 1 208 ? -26.004 5.673 32.493 1.00 60.28 208 GLU A N 1
ATOM 1609 C CA . GLU A 1 208 ? -27.395 6.152 32.531 1.00 60.28 208 GLU A CA 1
ATOM 1610 C C . GLU A 1 208 ? -28.375 5.038 32.913 1.00 60.28 208 GLU A C 1
ATOM 1612 O O . GLU A 1 208 ? -29.320 5.299 33.653 1.00 60.28 208 GLU A O 1
ATOM 1617 N N . ASP A 1 209 ? -28.103 3.789 32.519 1.00 52.62 209 ASP A N 1
ATOM 1618 C CA . ASP A 1 209 ? -28.853 2.605 32.966 1.00 52.62 209 ASP A CA 1
ATOM 1619 C C . ASP A 1 209 ? -28.723 2.345 34.495 1.00 52.62 209 ASP A C 1
ATOM 1621 O O . ASP A 1 209 ? -29.347 1.418 35.020 1.00 52.62 209 ASP A O 1
ATOM 1625 N N . TYR A 1 210 ? -27.928 3.142 35.232 1.00 44.97 210 TYR A N 1
ATOM 1626 C CA . TYR A 1 210 ? -27.869 3.135 36.706 1.00 44.97 210 TYR A CA 1
ATOM 1627 C C . TYR A 1 210 ? -28.924 4.020 37.395 1.00 44.97 210 TYR A C 1
ATOM 1629 O O . TYR A 1 210 ? -29.056 3.919 38.621 1.00 44.97 210 TYR A O 1
ATOM 1637 N N . HIS A 1 211 ? -29.636 4.891 36.670 1.00 42.06 211 HIS A N 1
ATOM 1638 C CA . HIS A 1 211 ? -30.681 5.764 37.225 1.00 42.06 211 HIS A CA 1
ATOM 1639 C C . HIS A 1 211 ? -32.089 5.179 37.067 1.00 42.06 211 HIS A C 1
ATOM 1641 O O . HIS A 1 211 ? -32.873 5.328 38.035 1.00 42.06 211 HIS A O 1
#